Protein AF-A0A091HCG5-F1 (afdb_monomer)

Foldseek 3Di:
DVLLLVQFVQVVCCCPNPPHDPDPDDDDPLADPVLVVQVVCCSVPVDGDDDPVNLLSVLVVCVVRVRVSSVVVSLVVCLVPDALQCLLVQLQSCVVSVNVVSNVSSLVRCLVPVLSNLPHPSVLVHALVSLQVNLQALRHPDDLLSVVVSLLVSLQSVCVVVVHDSALVSSLVRNPPVVQSRALLRDAPCSCVVPVLPRSNDDPVLSVLSVQQRPDPVRDDHSHDNDHRDPDPDPDDDPDPDPDDPDDDDDDDDDDDDDDDDPDDDDDPDDDDDDDPPDDDDDDDDDDD

InterPro domains:
  IPR000210 BTB/POZ domain [PF00651] (1-81)
  IPR000210 BTB/POZ domain [PS50097] (1-52)
  IPR000210 BTB/POZ domain [SM00225] (1-82)
  IPR011333 SKP1/BTB/POZ domain superfamily [G3DSA:3.30.710.10] (1-111)
  IPR011333 SKP1/BTB/POZ domain superfamily [SSF54695] (1-82)
  IPR011705 BTB/Kelch-associated [PF07707] (90-190)
  IPR011705 BTB/Kelch-associated [SM00875] (87-195)
  IPR012983 PHR [PF08005] (240-289)
  IPR038648 PHR domain superfamily [G3DSA:2.60.120.820] (224-289)

Nearest PDB structures (foldseek):
  8h37-assembly1_A  TM=7.555E-01  e=3.027E-09  Homo sapiens
  8h37-assembly1_P  TM=7.560E-01  e=6.091E-09  Homo sapiens
  8h37-assembly1_N  TM=7.426E-01  e=6.687E-09  Homo sapiens
  8h3r-assembly1_B  TM=7.922E-01  e=1.622E-08  Homo sapiens
  8khp-assembly1_B  TM=5.837E-01  e=2.495E-06  Homo sapiens

Structure (mmCIF, N/CA/C/O backbone):
data_AF-A0A091HCG5-F1
#
_entry.id   AF-A0A091HCG5-F1
#
loop_
_atom_site.group_PDB
_atom_site.id
_atom_site.type_symbol
_atom_site.label_atom_id
_atom_site.label_alt_id
_atom_site.label_comp_id
_atom_site.label_asym_id
_atom_site.label_entity_id
_at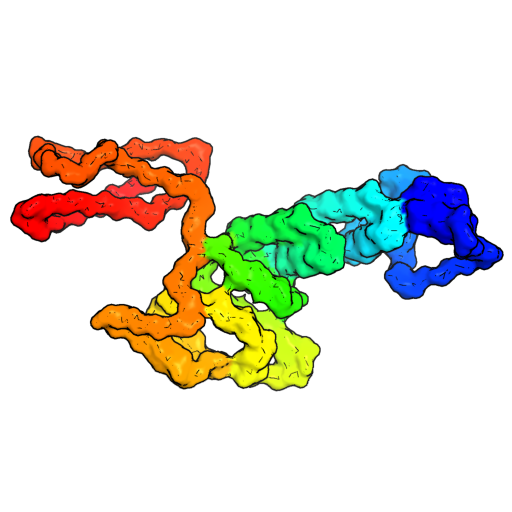om_site.label_seq_id
_atom_site.pdbx_PDB_ins_code
_atom_site.Cartn_x
_atom_site.Cartn_y
_atom_site.Cartn_z
_atom_site.occupancy
_atom_site.B_iso_or_equiv
_atom_site.auth_seq_id
_atom_site.auth_comp_id
_atom_site.auth_asym_id
_atom_site.auth_atom_id
_atom_site.pdbx_PDB_model_num
ATOM 1 N N . ARG A 1 1 ? -21.050 -3.672 37.037 1.00 81.81 1 ARG A N 1
ATOM 2 C CA . ARG A 1 1 ? -21.718 -4.839 36.408 1.00 81.81 1 ARG A CA 1
ATOM 3 C C . ARG A 1 1 ? -22.838 -4.426 35.452 1.00 81.81 1 ARG A C 1
ATOM 5 O O . ARG A 1 1 ? -22.670 -4.665 34.271 1.00 81.81 1 ARG A O 1
ATOM 12 N N . PHE A 1 2 ? -23.928 -3.787 35.902 1.00 88.00 2 PHE A N 1
ATOM 13 C CA . PHE A 1 2 ? -25.075 -3.483 35.021 1.00 88.00 2 PHE A CA 1
ATOM 14 C C . PHE A 1 2 ? -24.737 -2.592 33.818 1.00 88.00 2 PHE A C 1
ATOM 16 O O . PHE A 1 2 ? -25.056 -2.971 32.702 1.00 88.00 2 PHE A O 1
ATOM 23 N N . VAL A 1 3 ? -24.034 -1.472 34.023 1.00 92.00 3 VAL A N 1
ATOM 24 C CA . VAL A 1 3 ? -23.624 -0.574 32.919 1.00 92.00 3 VAL A CA 1
ATOM 25 C C . VAL A 1 3 ? -22.798 -1.319 31.865 1.00 92.00 3 VAL A C 1
ATOM 27 O O . VAL A 1 3 ? -23.064 -1.209 30.675 1.00 92.00 3 VAL A O 1
ATOM 30 N N . LEU A 1 4 ? -21.846 -2.143 32.314 1.00 91.12 4 LEU A N 1
ATOM 31 C CA . LEU A 1 4 ? -21.010 -2.961 31.435 1.00 91.12 4 LEU A CA 1
ATOM 32 C C . LEU A 1 4 ? -21.830 -3.978 30.635 1.00 91.12 4 LEU A C 1
ATOM 34 O O . LEU A 1 4 ? -21.634 -4.080 29.435 1.00 91.12 4 LEU A O 1
ATOM 38 N N . ALA A 1 5 ? -22.753 -4.699 31.281 1.00 91.00 5 ALA A N 1
ATOM 39 C CA . ALA A 1 5 ? -23.611 -5.665 30.597 1.00 91.00 5 ALA A CA 1
ATOM 40 C C . ALA A 1 5 ? -24.524 -4.987 29.563 1.00 91.00 5 ALA A C 1
ATOM 42 O O . ALA A 1 5 ? -24.659 -5.458 28.445 1.00 91.00 5 ALA A O 1
ATOM 43 N N . VAL A 1 6 ? -25.115 -3.840 29.906 1.00 91.38 6 VAL A N 1
ATOM 44 C CA . VAL A 1 6 ? -26.012 -3.121 28.989 1.00 91.38 6 VAL A CA 1
ATOM 45 C C . VAL A 1 6 ? -25.262 -2.577 27.773 1.00 91.38 6 VAL A C 1
ATOM 47 O O . VAL A 1 6 ? -25.779 -2.638 26.662 1.00 91.38 6 VAL A O 1
ATOM 50 N N . GLY A 1 7 ? -24.059 -2.037 27.964 1.00 89.69 7 GLY A N 1
ATOM 51 C CA . GLY A 1 7 ? -23.321 -1.389 26.882 1.00 89.69 7 GLY A CA 1
ATOM 52 C C . GLY A 1 7 ? -22.358 -2.293 26.106 1.00 89.69 7 GLY A C 1
ATOM 53 O O . GLY A 1 7 ? -21.741 -1.828 25.153 1.00 89.69 7 GLY A O 1
ATOM 54 N N . SER A 1 8 ? -22.212 -3.564 26.488 1.00 94.62 8 SER A N 1
ATOM 55 C CA . SER A 1 8 ? -21.334 -4.528 25.821 1.00 94.62 8 SER A CA 1
ATOM 56 C C . SER A 1 8 ? -21.931 -5.929 25.877 1.00 94.62 8 SER A C 1
ATOM 58 O O . SER A 1 8 ? -22.060 -6.528 26.946 1.00 94.62 8 SER A O 1
ATOM 60 N N . ALA A 1 9 ? -22.202 -6.498 24.702 1.00 92.19 9 ALA A N 1
ATOM 61 C CA . ALA A 1 9 ? -22.701 -7.868 24.589 1.00 92.19 9 ALA A CA 1
ATOM 62 C C . ALA A 1 9 ? -21.721 -8.904 25.174 1.00 92.19 9 ALA A C 1
ATOM 64 O O . ALA A 1 9 ? -22.136 -9.932 25.705 1.00 92.19 9 ALA A O 1
ATOM 65 N N . VAL A 1 10 ? -20.415 -8.625 25.115 1.00 92.50 10 VAL A N 1
ATOM 66 C CA . VAL A 1 10 ? -19.377 -9.498 25.680 1.00 92.50 10 VAL A CA 1
ATOM 67 C C . VAL A 1 10 ? -19.439 -9.493 27.202 1.00 92.50 10 VAL A C 1
ATOM 69 O O . VAL A 1 10 ? -19.402 -10.557 27.817 1.00 92.50 10 VAL A O 1
ATOM 72 N N . PHE A 1 11 ? -19.582 -8.319 27.820 1.00 91.94 11 PHE A N 1
ATOM 73 C CA . PHE A 1 11 ? -19.761 -8.237 29.265 1.00 91.94 11 PHE A CA 1
ATOM 74 C C . PHE A 1 11 ? -21.105 -8.812 29.715 1.00 91.94 11 PHE A C 1
ATOM 76 O O . PHE A 1 11 ? -21.151 -9.467 30.755 1.00 91.94 11 PHE A O 1
ATOM 83 N N . ASP A 1 12 ? -22.178 -8.646 28.940 1.00 91.06 12 ASP A N 1
ATOM 84 C CA . ASP A 1 12 ? -23.455 -9.298 29.240 1.00 91.06 12 ASP A CA 1
ATOM 85 C C . ASP A 1 12 ? -23.316 -10.821 29.265 1.00 91.06 12 ASP A C 1
ATOM 87 O O . ASP A 1 12 ? -23.651 -11.459 30.261 1.00 91.06 12 ASP A O 1
ATOM 91 N N . ALA A 1 13 ? -22.712 -11.405 28.227 1.00 90.44 13 ALA A N 1
ATOM 92 C CA . ALA A 1 13 ? -22.448 -12.838 28.174 1.00 90.44 13 ALA A CA 1
ATOM 93 C C . ALA A 1 13 ? -21.523 -13.302 29.314 1.00 90.44 13 ALA A C 1
ATOM 95 O O . ALA A 1 13 ? -21.754 -14.352 29.914 1.00 90.44 13 ALA A O 1
ATOM 96 N N . MET A 1 14 ? -20.506 -12.507 29.655 1.00 89.19 14 MET A N 1
ATOM 97 C CA . MET A 1 14 ? -19.564 -12.807 30.736 1.00 89.19 14 MET A CA 1
ATOM 98 C C . MET A 1 14 ? -20.233 -12.809 32.119 1.00 89.19 14 MET A C 1
ATOM 100 O O . MET A 1 14 ? -19.878 -13.624 32.969 1.00 89.19 14 MET A O 1
ATOM 104 N N . PHE A 1 15 ? -21.203 -11.921 32.356 1.00 88.88 15 PHE A N 1
ATOM 105 C CA . PHE A 1 15 ? -21.861 -11.778 33.657 1.00 88.88 15 PHE A CA 1
ATOM 106 C C . PHE A 1 15 ? -23.172 -12.555 33.790 1.00 88.88 15 PHE A C 1
ATOM 108 O O . PHE A 1 15 ? -23.540 -12.927 34.904 1.00 88.88 15 PHE A O 1
ATOM 115 N N . ASN A 1 16 ? -23.900 -12.748 32.694 1.00 85.25 16 ASN A N 1
ATOM 116 C CA . ASN A 1 16 ? -25.271 -13.261 32.686 1.00 85.25 16 ASN A CA 1
ATOM 117 C C . ASN A 1 16 ? -25.462 -14.467 31.743 1.00 85.25 16 ASN A C 1
ATOM 119 O O . ASN A 1 16 ? -26.555 -15.028 31.693 1.00 85.25 16 ASN A O 1
ATOM 123 N N . GLY A 1 17 ? -24.431 -14.879 30.997 1.00 81.56 17 GLY A N 1
ATOM 124 C CA . GLY A 1 17 ? -24.491 -16.023 30.086 1.00 81.56 17 GLY A CA 1
ATOM 125 C C . GLY A 1 17 ? -24.457 -17.389 30.782 1.00 81.56 17 GLY A C 1
ATOM 126 O O . GLY A 1 17 ? -24.237 -17.508 31.985 1.00 81.56 17 GLY A O 1
ATOM 127 N N . GLY A 1 18 ? -24.630 -18.462 30.000 1.00 74.56 18 GLY A N 1
ATOM 128 C CA . GLY A 1 18 ? -24.689 -19.843 30.511 1.00 74.56 18 GLY A CA 1
ATOM 129 C C . GLY A 1 18 ? -23.402 -20.360 31.176 1.00 74.56 18 GLY A C 1
ATOM 130 O O . GLY A 1 18 ? -23.450 -21.355 31.891 1.00 74.56 18 GLY A O 1
ATOM 131 N N . MET A 1 19 ? -22.271 -19.678 30.967 1.00 74.38 19 MET A N 1
ATOM 132 C CA . MET A 1 19 ? -20.986 -19.913 31.644 1.00 74.38 19 MET A CA 1
ATOM 133 C C . MET A 1 19 ? -20.519 -18.655 32.396 1.00 74.38 19 MET A C 1
ATOM 135 O O . MET A 1 19 ? -19.324 -18.365 32.442 1.00 74.38 19 MET A O 1
ATOM 139 N N . ALA A 1 20 ? -21.461 -17.866 32.926 1.00 77.25 20 ALA A N 1
ATOM 140 C CA . ALA A 1 20 ? -21.152 -16.630 33.632 1.00 77.25 20 ALA A CA 1
ATOM 141 C C . ALA A 1 20 ? -20.144 -16.863 34.761 1.00 77.25 20 ALA A C 1
ATOM 143 O O . ALA A 1 20 ? -20.235 -17.827 35.525 1.00 77.25 20 ALA A O 1
ATOM 144 N N . THR A 1 21 ? -19.185 -15.951 34.875 1.00 76.25 21 THR A N 1
ATOM 145 C CA . THR A 1 21 ? -18.164 -16.037 35.917 1.00 76.25 21 THR A CA 1
ATOM 146 C C . THR A 1 21 ? -18.792 -15.745 37.284 1.00 76.25 21 THR A C 1
ATOM 148 O O . THR A 1 21 ? -19.582 -14.813 37.448 1.00 76.25 21 THR A O 1
ATOM 151 N N . THR A 1 22 ? -18.424 -16.546 38.286 1.00 77.62 22 THR A N 1
ATOM 152 C CA . THR A 1 22 ? -18.736 -16.290 39.701 1.00 77.62 22 THR A CA 1
ATOM 153 C C . THR A 1 22 ? -17.633 -15.495 40.401 1.00 77.62 22 THR A C 1
ATOM 155 O O . THR A 1 22 ? -17.745 -15.221 41.594 1.00 77.62 22 THR A O 1
ATOM 158 N N . SER A 1 23 ? -16.555 -15.158 39.684 1.00 81.31 23 SER A N 1
ATOM 159 C CA . SER A 1 23 ? -15.423 -14.409 40.225 1.00 81.31 23 SER A CA 1
ATOM 160 C C . SER A 1 23 ? -15.777 -12.932 40.373 1.00 81.31 23 SER A C 1
ATOM 162 O O . SER A 1 23 ? -16.428 -12.340 39.511 1.00 81.31 23 SER A O 1
ATOM 164 N N . THR A 1 24 ? -15.318 -12.318 41.462 1.00 80.19 24 THR A N 1
ATOM 165 C CA . THR A 1 24 ? -15.427 -10.869 41.682 1.00 80.19 24 THR A CA 1
ATOM 166 C C . THR A 1 24 ? -14.375 -10.078 40.909 1.00 80.19 24 THR A C 1
ATOM 168 O O . THR A 1 24 ? -14.571 -8.889 40.666 1.00 80.19 24 THR A O 1
ATOM 171 N N . GLU A 1 25 ? -13.286 -10.732 40.507 1.00 86.94 25 GLU A N 1
ATOM 172 C CA . GLU A 1 25 ? -12.166 -10.141 39.777 1.00 86.94 25 GLU A CA 1
ATOM 173 C C . GLU A 1 25 ? -12.017 -10.811 38.408 1.00 86.94 25 GLU A C 1
ATOM 175 O O . GLU A 1 25 ? -12.142 -12.033 38.279 1.00 86.94 25 GLU A O 1
ATOM 180 N N . ILE A 1 26 ? -11.793 -9.995 37.377 1.00 86.62 26 ILE A N 1
ATOM 181 C CA . ILE A 1 26 ? -11.636 -10.431 35.989 1.00 86.62 26 ILE A CA 1
ATOM 182 C C . ILE A 1 26 ? -10.366 -9.791 35.450 1.00 86.62 26 ILE A C 1
ATOM 184 O O . ILE A 1 26 ? -10.268 -8.567 35.363 1.00 86.62 26 ILE A O 1
ATOM 188 N N . GLU A 1 27 ? -9.404 -10.629 35.085 1.00 88.31 27 GLU A N 1
ATOM 189 C CA . GLU A 1 27 ? -8.141 -10.191 34.506 1.00 88.31 27 GLU A CA 1
ATOM 190 C C . GLU A 1 27 ? -8.276 -9.981 32.996 1.00 88.31 27 GLU A C 1
ATOM 192 O O . GLU A 1 27 ? -8.878 -10.791 32.289 1.00 88.31 27 GLU A O 1
ATOM 197 N N . LEU A 1 28 ? -7.696 -8.887 32.499 1.00 89.12 28 LEU A N 1
ATOM 198 C CA . LEU A 1 28 ? -7.731 -8.490 31.092 1.00 89.12 28 LEU A CA 1
ATOM 199 C C . LEU A 1 28 ? -6.294 -8.365 30.553 1.00 89.12 28 LEU A C 1
ATOM 201 O O . LEU A 1 28 ? -5.783 -7.250 30.459 1.00 89.12 28 LEU A O 1
ATOM 205 N N . PRO A 1 29 ? -5.619 -9.479 30.217 1.00 86.62 29 PRO A N 1
ATOM 206 C CA . PRO A 1 29 ? -4.184 -9.466 29.915 1.00 86.62 29 PRO A CA 1
ATOM 207 C C . PRO A 1 29 ? -3.828 -8.718 28.622 1.00 86.62 29 PRO A C 1
ATOM 209 O O . PRO A 1 29 ? -2.774 -8.095 28.553 1.00 86.62 29 PRO A O 1
ATOM 212 N N . ASP A 1 30 ? -4.710 -8.726 27.616 1.00 87.56 30 ASP A N 1
ATOM 213 C CA . ASP A 1 30 ? -4.421 -8.143 26.291 1.00 87.56 30 ASP A CA 1
ATOM 214 C C . ASP A 1 30 ? -5.051 -6.755 26.087 1.00 87.56 30 ASP A C 1
ATOM 216 O O . ASP A 1 30 ? -5.338 -6.362 24.957 1.00 87.56 30 ASP A O 1
ATOM 220 N N . VAL A 1 31 ? -5.370 -6.034 27.165 1.00 91.31 31 VAL A N 1
ATOM 221 C CA . VAL A 1 31 ? -5.983 -4.702 27.075 1.00 91.31 31 VAL A CA 1
ATOM 222 C C . VAL A 1 31 ? -5.179 -3.701 27.885 1.00 91.31 31 VAL A C 1
ATOM 224 O O . VAL A 1 31 ? -5.002 -3.848 29.091 1.00 91.31 31 VAL A O 1
ATOM 227 N N . GLU A 1 32 ? -4.732 -2.638 27.223 1.00 90.88 32 GLU A N 1
ATOM 228 C CA . GLU A 1 32 ? -4.031 -1.553 27.897 1.00 90.88 32 GLU A CA 1
ATOM 229 C C . GLU A 1 32 ? -4.958 -0.800 28.866 1.00 90.88 32 GLU A C 1
ATOM 231 O O . GLU A 1 32 ? -6.097 -0.475 28.503 1.00 90.88 32 GLU A O 1
ATOM 236 N N . PRO A 1 33 ? -4.473 -0.415 30.063 1.00 91.94 33 PRO A N 1
ATOM 237 C CA . PRO A 1 33 ? -5.278 0.317 31.038 1.00 91.94 33 PRO A CA 1
ATOM 238 C C . PRO A 1 33 ? -5.900 1.605 30.482 1.00 91.94 33 PRO A C 1
ATOM 240 O O . PRO A 1 33 ? -7.044 1.925 30.801 1.00 91.94 33 PRO A O 1
ATOM 243 N N . ALA A 1 34 ? -5.176 2.331 29.622 1.00 91.38 34 ALA A N 1
ATOM 244 C CA . ALA A 1 34 ? -5.666 3.563 29.004 1.00 91.38 34 ALA A CA 1
ATOM 245 C C . ALA A 1 34 ? -6.847 3.307 28.053 1.00 91.38 34 ALA A C 1
ATOM 247 O O . ALA A 1 34 ? -7.848 4.024 28.106 1.00 91.38 34 ALA A O 1
ATOM 248 N N . ALA A 1 35 ? -6.760 2.259 27.231 1.00 93.12 35 ALA A N 1
ATOM 249 C CA . ALA A 1 35 ? -7.818 1.873 26.303 1.00 93.12 35 ALA A CA 1
ATOM 250 C C . ALA A 1 35 ? -9.061 1.360 27.044 1.00 93.12 35 ALA A C 1
ATOM 252 O O . ALA A 1 35 ? -10.188 1.731 26.710 1.00 93.12 35 ALA A O 1
ATOM 253 N N . PHE A 1 36 ? -8.869 0.570 28.107 1.00 93.69 36 PHE A N 1
ATOM 254 C CA . PHE A 1 36 ? -9.986 0.116 28.932 1.00 93.69 36 PHE A CA 1
ATOM 255 C C . PHE A 1 36 ? -10.654 1.267 29.686 1.00 93.69 36 PHE A C 1
ATOM 257 O O . PHE A 1 36 ? -11.879 1.336 29.757 1.00 93.69 36 PHE A O 1
ATOM 264 N N . LEU A 1 37 ? -9.872 2.220 30.200 1.00 92.56 37 LEU A N 1
ATOM 265 C CA . LEU A 1 37 ? -10.414 3.422 30.828 1.00 92.56 37 LEU A CA 1
ATOM 266 C C . LEU A 1 37 ? -11.232 4.261 29.836 1.00 92.56 37 LEU A C 1
ATOM 268 O O . LEU A 1 37 ? -12.272 4.796 30.217 1.00 92.56 37 LEU A O 1
ATOM 272 N N . ALA A 1 38 ? -10.793 4.371 28.579 1.00 93.31 38 ALA A N 1
ATOM 273 C CA . ALA A 1 38 ? -11.555 5.043 27.528 1.00 93.31 38 ALA A CA 1
ATOM 274 C C . ALA A 1 38 ? -12.893 4.333 27.259 1.00 93.31 38 ALA A C 1
ATOM 276 O O . ALA A 1 38 ? -13.927 4.999 27.207 1.00 93.31 38 ALA A O 1
ATOM 277 N N . LEU A 1 39 ? -12.889 2.995 27.188 1.00 94.94 39 LEU A N 1
ATOM 278 C CA . LEU A 1 39 ? -14.105 2.185 27.081 1.00 94.94 39 LEU A CA 1
ATOM 279 C C . LEU A 1 39 ? -15.052 2.434 28.265 1.00 94.94 39 LEU A C 1
ATOM 281 O O . LEU A 1 39 ? -16.234 2.693 28.066 1.00 94.94 39 LEU A O 1
ATOM 285 N N . LEU A 1 40 ? -14.538 2.398 29.498 1.00 93.75 40 LEU A N 1
ATOM 286 C CA . LEU A 1 40 ? -15.336 2.644 30.700 1.00 93.75 40 LEU A CA 1
ATOM 287 C C . LEU A 1 40 ? -15.951 4.042 30.701 1.00 93.75 40 LEU A C 1
ATOM 289 O O . LEU A 1 40 ? -17.143 4.171 30.946 1.00 93.75 40 LEU A O 1
ATOM 293 N N . LYS A 1 41 ? -15.169 5.085 30.408 1.00 93.44 41 LYS A N 1
ATOM 294 C CA . LYS A 1 41 ? -15.697 6.454 30.326 1.00 93.44 41 LYS A CA 1
ATOM 295 C C . LYS A 1 41 ? -16.824 6.536 29.303 1.00 93.44 41 LYS A C 1
ATOM 297 O O . LYS A 1 41 ? -17.908 6.988 29.650 1.00 93.44 41 LYS A O 1
ATOM 302 N N . PHE A 1 42 ? -16.609 5.980 28.114 1.00 95.25 42 PHE A N 1
ATOM 303 C CA . PHE A 1 42 ? -17.622 5.956 27.067 1.00 95.25 42 PHE A CA 1
ATOM 304 C C . PHE A 1 42 ? -18.911 5.249 27.513 1.00 95.25 42 PHE A C 1
ATOM 306 O O . PHE A 1 42 ? -19.994 5.798 27.369 1.00 95.25 42 PHE A O 1
ATOM 313 N N . LEU A 1 43 ? -18.817 4.075 28.144 1.00 94.06 43 LEU A N 1
ATOM 314 C CA . LEU A 1 43 ? -19.993 3.340 28.627 1.00 94.06 43 LEU A CA 1
ATOM 315 C C . LEU A 1 43 ? -20.785 4.081 29.717 1.00 94.06 43 LEU A C 1
ATOM 317 O O . LEU A 1 43 ? -21.973 3.819 29.894 1.00 94.06 43 LEU A O 1
ATOM 321 N N . TYR A 1 44 ? -20.135 4.972 30.469 1.00 93.38 44 TYR A N 1
ATOM 322 C CA . TYR A 1 44 ? -20.759 5.712 31.566 1.00 93.38 44 TYR A CA 1
ATOM 323 C C . TYR A 1 44 ? -21.237 7.116 31.179 1.00 93.38 44 TYR A C 1
ATOM 325 O O . TYR A 1 44 ? -22.163 7.613 31.818 1.00 93.38 44 TYR A O 1
ATOM 333 N N . SER A 1 45 ? -20.621 7.765 30.188 1.00 92.62 45 SER A N 1
ATOM 334 C CA . SER A 1 45 ? -20.927 9.157 29.826 1.00 92.62 45 SER A CA 1
ATOM 335 C C . SER A 1 45 ? -21.227 9.392 28.347 1.00 92.62 45 SER A C 1
ATOM 337 O O . SER A 1 45 ? -21.556 10.519 28.000 1.00 92.62 45 SER A O 1
ATOM 339 N N . ASP A 1 46 ? -21.098 8.378 27.487 1.00 89.12 46 ASP A N 1
ATOM 340 C CA . ASP A 1 46 ? -21.159 8.495 26.016 1.00 89.12 46 ASP A CA 1
ATOM 341 C C . ASP A 1 46 ? -20.116 9.482 25.439 1.00 89.12 46 ASP A C 1
ATOM 343 O O . ASP A 1 46 ? -20.185 9.919 24.293 1.00 89.12 46 ASP A O 1
ATOM 347 N N . GLU A 1 47 ? -19.101 9.826 26.242 1.00 88.69 47 GLU A N 1
ATOM 348 C CA . GLU A 1 47 ? -18.007 10.722 25.872 1.00 88.69 47 GLU A CA 1
ATOM 349 C C . GLU A 1 47 ? -16.681 9.965 25.881 1.00 88.69 47 GLU A C 1
ATOM 351 O O . GLU A 1 47 ? -16.375 9.196 26.797 1.00 88.69 47 GLU A O 1
ATOM 356 N N . VAL A 1 48 ? -15.843 10.225 24.877 1.00 87.44 48 VAL A N 1
ATOM 357 C CA . VAL A 1 48 ? -14.499 9.656 24.801 1.00 87.44 48 VAL A CA 1
ATOM 358 C C . VAL A 1 48 ? -13.501 10.675 24.267 1.00 87.44 48 VAL A C 1
ATOM 360 O O . VAL A 1 48 ? -13.738 11.356 23.271 1.00 87.44 48 VAL A O 1
ATOM 363 N N . GLN A 1 49 ? -12.350 10.765 24.933 1.00 85.69 49 GLN A N 1
ATOM 364 C CA . GLN A 1 49 ? -11.200 11.508 24.431 1.00 85.69 49 GLN A CA 1
ATOM 365 C C . GLN A 1 49 ? -10.245 10.533 23.754 1.00 85.69 49 GLN A C 1
ATOM 367 O O . GLN A 1 49 ? -9.577 9.739 24.415 1.00 85.69 49 GLN A O 1
ATOM 372 N N . ILE A 1 50 ? -10.214 10.591 22.426 1.00 87.19 50 ILE A N 1
ATOM 373 C CA . ILE A 1 50 ? -9.368 9.745 21.588 1.00 87.19 50 ILE A CA 1
ATOM 374 C C . ILE A 1 50 ? -8.177 10.577 21.116 1.00 87.19 50 ILE A C 1
ATOM 376 O O . ILE A 1 50 ? -8.354 11.654 20.547 1.00 87.19 50 ILE A O 1
ATOM 380 N N . GLY A 1 51 ? -6.968 10.074 21.364 1.00 87.44 51 GLY A N 1
ATOM 381 C CA . GLY A 1 51 ? -5.724 10.651 20.867 1.00 87.44 51 GLY A CA 1
ATOM 382 C C . GLY A 1 51 ? -5.119 9.801 19.745 1.00 87.44 51 GLY A C 1
ATOM 383 O O . GLY A 1 51 ? -5.482 8.634 19.596 1.00 87.44 51 GLY A O 1
ATOM 384 N N . PRO A 1 52 ? -4.165 10.345 18.970 1.00 85.19 52 PRO A N 1
ATOM 385 C CA . PRO A 1 52 ? -3.501 9.607 17.894 1.00 85.19 52 PRO A CA 1
ATOM 386 C C . PRO A 1 52 ? -2.731 8.374 18.391 1.00 85.19 52 PRO A C 1
ATOM 388 O O . PRO A 1 52 ? -2.654 7.385 17.673 1.00 85.19 52 PRO A O 1
ATOM 391 N N . GLU A 1 53 ? -2.214 8.401 19.621 1.00 86.44 53 GLU A N 1
ATOM 392 C CA . GLU A 1 53 ? -1.493 7.265 20.212 1.00 86.44 53 GLU A CA 1
ATOM 393 C C . GLU A 1 53 ? -2.435 6.197 20.786 1.00 86.44 53 GLU A C 1
ATOM 395 O O . GLU A 1 53 ? -2.116 5.013 20.769 1.00 86.44 53 GLU A O 1
ATOM 400 N N . THR A 1 54 ? -3.623 6.589 21.262 1.00 90.12 54 THR A N 1
ATOM 401 C CA . THR A 1 54 ? -4.560 5.685 21.953 1.00 90.12 54 THR A CA 1
ATOM 402 C C . THR A 1 54 ? -5.680 5.161 21.061 1.00 90.12 54 THR A C 1
ATOM 404 O O . THR A 1 54 ? -6.383 4.225 21.443 1.00 90.12 54 THR A O 1
ATOM 407 N N . VAL A 1 55 ? -5.887 5.739 19.873 1.00 92.69 55 VAL A N 1
ATOM 408 C CA . VAL A 1 55 ? -7.015 5.387 18.997 1.00 92.69 55 VAL A CA 1
ATOM 409 C C . VAL A 1 55 ? -7.002 3.923 18.577 1.00 92.69 55 VAL A C 1
ATOM 411 O O . VAL A 1 55 ? -8.056 3.295 18.573 1.00 92.69 55 VAL A O 1
ATOM 414 N N . MET A 1 56 ? -5.830 3.357 18.281 1.00 91.06 56 MET A N 1
ATOM 415 C CA . MET A 1 56 ? -5.725 1.975 17.810 1.00 91.06 56 MET A CA 1
ATOM 416 C C . MET A 1 56 ? -6.038 0.971 18.919 1.00 91.06 56 MET A C 1
ATOM 418 O O . MET A 1 56 ? -6.805 0.031 18.713 1.00 91.06 56 MET A O 1
ATOM 422 N N . THR A 1 57 ? -5.504 1.199 20.120 1.00 93.25 57 THR A N 1
ATOM 423 C CA . THR A 1 57 ? -5.747 0.328 21.277 1.00 93.25 57 THR A CA 1
ATOM 424 C C . THR A 1 57 ? -7.179 0.483 21.791 1.00 93.25 57 THR A C 1
ATOM 426 O O . THR A 1 57 ? -7.812 -0.501 22.183 1.00 93.25 57 THR A O 1
ATOM 429 N N . THR A 1 58 ? -7.755 1.684 21.683 1.00 94.62 58 THR A N 1
ATOM 430 C CA . THR A 1 58 ? -9.178 1.932 21.965 1.00 94.62 58 THR A CA 1
ATOM 431 C C . THR A 1 58 ? -10.085 1.240 20.945 1.00 94.62 58 THR A C 1
ATOM 433 O O . THR A 1 58 ? -11.041 0.587 21.352 1.00 94.62 58 THR A O 1
ATOM 436 N N . LEU A 1 59 ? -9.768 1.300 19.645 1.00 94.12 59 LEU A N 1
ATOM 437 C CA . LEU A 1 59 ? -10.514 0.607 18.587 1.00 94.12 59 LEU A CA 1
ATOM 438 C C . LEU A 1 59 ? -10.492 -0.913 18.789 1.00 94.12 59 LEU A C 1
ATOM 440 O O . LEU A 1 59 ? -11.542 -1.554 18.732 1.00 94.12 59 LEU A O 1
ATOM 444 N N . TYR A 1 60 ? -9.319 -1.480 19.095 1.00 93.50 60 TYR A N 1
ATOM 445 C CA . TYR A 1 60 ? -9.190 -2.892 19.465 1.00 93.50 60 TYR A CA 1
ATOM 446 C C . TYR A 1 60 ? -10.109 -3.248 20.634 1.00 93.50 60 TYR A C 1
ATOM 448 O O . TYR A 1 60 ? -10.859 -4.219 20.568 1.00 93.50 60 TYR A O 1
ATOM 456 N N . THR A 1 61 ? -10.083 -2.436 21.691 1.00 94.50 61 THR A N 1
ATOM 457 C CA . THR A 1 61 ? -10.878 -2.658 22.904 1.00 94.50 61 THR A CA 1
ATOM 458 C C . THR A 1 61 ? -12.379 -2.557 22.614 1.00 94.50 61 THR A C 1
ATOM 460 O O . THR A 1 61 ? -13.148 -3.406 23.061 1.00 94.50 61 THR A O 1
ATOM 463 N N . ALA A 1 62 ? -12.797 -1.576 21.809 1.00 94.69 62 ALA A N 1
ATOM 464 C CA . ALA A 1 62 ? -14.182 -1.400 21.383 1.00 94.69 62 ALA A CA 1
ATOM 465 C C . ALA A 1 62 ? -14.700 -2.615 20.602 1.00 94.69 62 ALA A C 1
ATOM 467 O O . ALA A 1 62 ? -15.774 -3.126 20.916 1.00 94.69 62 ALA A O 1
ATOM 468 N N . LYS A 1 63 ? -13.909 -3.134 19.652 1.00 93.25 63 LYS A N 1
ATOM 469 C CA . LYS A 1 63 ? -14.244 -4.360 18.911 1.00 93.25 63 LYS A CA 1
ATOM 470 C C . LYS A 1 63 ? -14.254 -5.591 19.817 1.00 93.25 63 LYS A C 1
ATOM 472 O O . LYS A 1 63 ? -15.223 -6.345 19.804 1.00 93.25 63 LYS A O 1
ATOM 477 N N . LYS A 1 64 ? -13.221 -5.774 20.653 1.00 93.50 64 LYS A N 1
ATOM 478 C CA . LYS A 1 64 ? -13.090 -6.916 21.578 1.00 93.50 64 LYS A CA 1
ATOM 479 C C . LYS A 1 64 ? -14.280 -7.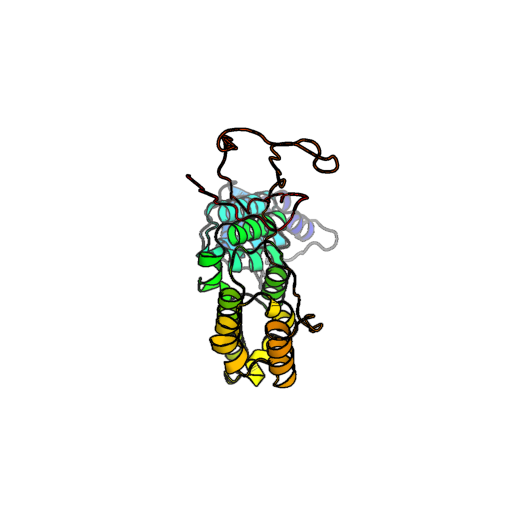037 22.522 1.00 93.50 64 LYS A C 1
ATOM 481 O O . LYS A 1 64 ? -14.724 -8.150 22.778 1.00 93.50 64 LYS A O 1
ATOM 486 N N . TYR A 1 65 ? -14.800 -5.915 23.017 1.00 94.38 65 TYR A N 1
ATOM 487 C CA . TYR A 1 65 ? -15.972 -5.887 23.894 1.00 94.38 65 TYR A CA 1
ATOM 488 C C . TYR A 1 65 ? -17.284 -5.592 23.161 1.00 94.38 65 TYR A C 1
ATOM 490 O O . TYR A 1 65 ? -18.300 -5.391 23.819 1.00 94.38 65 TYR A O 1
ATOM 498 N N . ALA A 1 66 ? -17.301 -5.601 21.827 1.00 94.75 66 ALA A N 1
ATOM 499 C CA . ALA A 1 66 ? -18.489 -5.353 21.014 1.00 94.75 66 ALA A CA 1
ATOM 500 C C . ALA A 1 66 ? -19.258 -4.088 21.444 1.00 94.75 66 ALA A C 1
ATOM 502 O O . ALA A 1 66 ? -20.422 -4.159 21.843 1.00 94.75 66 ALA A O 1
ATOM 503 N N . VAL A 1 67 ? -18.588 -2.932 21.370 1.00 95.62 67 VAL A N 1
ATOM 504 C CA . VAL A 1 67 ? -19.158 -1.597 21.622 1.00 95.62 67 VAL A CA 1
ATOM 505 C C . VAL A 1 67 ? -19.126 -0.777 20.318 1.00 95.62 67 VAL A C 1
ATOM 507 O O . VAL A 1 67 ? -18.221 0.041 20.125 1.00 95.62 67 VAL A O 1
ATOM 510 N N . PRO A 1 68 ? -20.104 -0.964 19.403 1.00 93.31 68 PRO A N 1
ATOM 511 C CA . PRO A 1 68 ? -20.048 -0.407 18.045 1.00 93.31 68 PRO A CA 1
ATOM 512 C C . PRO A 1 68 ? -20.041 1.125 17.992 1.00 93.31 68 PRO A C 1
ATOM 514 O O . PRO A 1 68 ? -19.473 1.722 17.081 1.00 93.31 68 PRO A O 1
ATOM 517 N N . ALA A 1 69 ? -20.661 1.792 18.970 1.00 93.62 69 ALA A N 1
ATOM 518 C CA . ALA A 1 69 ? -20.700 3.253 19.017 1.00 93.62 69 ALA A CA 1
ATOM 519 C C . ALA A 1 69 ? -19.309 3.866 19.278 1.00 93.62 69 ALA A C 1
ATOM 521 O O . ALA A 1 69 ? -18.961 4.888 18.680 1.00 93.62 69 ALA A O 1
ATOM 522 N N . LEU A 1 70 ? -18.492 3.208 20.110 1.00 94.69 70 LEU A N 1
ATOM 523 C CA . LEU A 1 70 ? -17.109 3.612 20.363 1.00 94.69 70 LEU A CA 1
ATOM 524 C C . LEU A 1 70 ? -16.209 3.293 19.164 1.00 94.69 70 LEU A C 1
ATOM 526 O O . LEU A 1 70 ? -15.391 4.120 18.770 1.00 94.69 70 LEU A O 1
ATOM 530 N N . GLU A 1 71 ? -16.401 2.127 18.545 1.00 93.38 71 GLU A N 1
ATOM 531 C CA . GLU A 1 71 ? -15.735 1.749 17.294 1.00 93.38 71 GLU A CA 1
ATOM 532 C C . GLU A 1 71 ? -15.968 2.805 16.203 1.00 93.38 71 GLU A C 1
ATOM 534 O O . GLU A 1 71 ? -15.010 3.299 15.605 1.00 93.38 71 GLU A O 1
ATOM 539 N N . ALA A 1 72 ? -17.217 3.245 16.019 1.00 92.50 72 ALA A N 1
ATOM 540 C CA . ALA A 1 72 ? -17.561 4.303 15.075 1.00 92.50 72 ALA A CA 1
ATOM 541 C C . ALA A 1 72 ? -16.850 5.633 15.390 1.00 92.50 72 ALA A C 1
ATOM 543 O O . ALA A 1 72 ? -16.361 6.294 14.471 1.00 92.50 72 ALA A O 1
ATOM 544 N N . HIS A 1 73 ? -16.732 6.010 16.669 1.00 93.31 73 HIS A N 1
ATOM 545 C CA . HIS A 1 73 ? -15.986 7.205 17.087 1.00 93.31 73 HIS A CA 1
ATOM 546 C C . HIS A 1 73 ? -14.490 7.096 16.769 1.00 93.31 73 HIS A C 1
ATOM 548 O O . HIS A 1 73 ? -13.901 8.049 16.252 1.00 93.31 73 HIS A O 1
ATOM 554 N N . CYS A 1 74 ? -13.875 5.938 17.026 1.00 93.94 74 CYS A N 1
ATOM 555 C CA . CYS A 1 74 ? -12.482 5.676 16.672 1.00 93.94 74 CYS A CA 1
ATOM 556 C C . CYS A 1 74 ? -12.264 5.759 15.157 1.00 93.94 74 CYS A C 1
ATOM 558 O O . CYS A 1 74 ? -11.358 6.458 14.703 1.00 93.94 74 CYS A O 1
ATOM 560 N N . VAL A 1 75 ? -13.112 5.100 14.363 1.00 92.38 75 VAL A N 1
ATOM 561 C CA . VAL A 1 75 ? -13.016 5.118 12.898 1.00 92.38 75 VAL A CA 1
ATOM 562 C C . VAL A 1 75 ? -13.198 6.535 12.353 1.00 92.38 75 VAL A C 1
ATOM 564 O O . VAL A 1 75 ? -12.447 6.952 11.474 1.00 92.38 75 VAL A O 1
ATOM 567 N N . GLU A 1 76 ? -14.140 7.315 12.883 1.00 92.56 76 GLU A N 1
ATOM 568 C CA . GLU A 1 76 ? -14.350 8.702 12.458 1.00 92.56 76 GLU A CA 1
ATOM 569 C C . GLU A 1 76 ? -13.154 9.602 12.797 1.00 92.56 76 GLU A C 1
ATOM 571 O O . GLU A 1 76 ? -12.741 10.433 11.983 1.00 92.56 76 GLU A O 1
ATOM 576 N N . PHE A 1 77 ? -12.540 9.407 13.967 1.00 93.00 77 PHE A N 1
ATOM 577 C CA . PHE A 1 77 ? -11.300 10.094 14.324 1.00 93.00 77 PHE A CA 1
ATOM 578 C C . PHE A 1 77 ? -10.169 9.766 13.338 1.00 93.00 77 PHE A C 1
ATOM 580 O O . PHE A 1 77 ? -9.479 10.676 12.869 1.00 93.00 77 PHE A O 1
ATOM 587 N N . LEU A 1 78 ? -10.004 8.488 12.979 1.00 92.88 78 LEU A N 1
ATOM 588 C CA . LEU A 1 78 ? -9.002 8.037 12.007 1.00 92.88 78 LEU A CA 1
ATOM 589 C C . LEU A 1 78 ? -9.252 8.630 10.615 1.00 92.88 78 LEU A C 1
ATOM 591 O O . LEU A 1 78 ? -8.319 9.122 9.983 1.00 92.88 78 LEU A O 1
ATOM 595 N N . LYS A 1 79 ? -10.512 8.670 10.161 1.00 91.88 79 LYS A N 1
ATOM 596 C CA . LYS A 1 79 ? -10.901 9.289 8.882 1.00 91.88 79 LYS A CA 1
ATOM 597 C C . LYS A 1 79 ? -10.549 10.777 8.834 1.00 91.88 79 LYS A C 1
ATOM 599 O O . LYS A 1 79 ? -10.008 11.240 7.832 1.00 91.88 79 LYS A O 1
ATOM 604 N N . LYS A 1 80 ? -10.820 11.526 9.910 1.00 92.19 80 LYS A N 1
ATOM 605 C CA . LYS A 1 80 ? -10.530 12.972 9.996 1.00 92.19 80 LYS A CA 1
ATOM 606 C C . LYS A 1 80 ? -9.036 13.294 10.019 1.00 92.19 80 LYS A C 1
ATOM 608 O O . LYS A 1 80 ? -8.646 14.362 9.557 1.00 92.19 80 LYS A O 1
ATOM 613 N N . ASN A 1 81 ? -8.216 12.387 10.545 1.00 91.75 81 ASN A N 1
ATOM 614 C CA . ASN A 1 81 ? -6.768 12.564 10.674 1.00 91.75 81 ASN A CA 1
ATOM 615 C C . ASN A 1 81 ? -5.963 11.815 9.595 1.00 91.75 81 ASN A C 1
ATOM 617 O O . ASN A 1 81 ? -4.738 11.709 9.700 1.00 91.75 81 ASN A O 1
ATOM 621 N N . LEU A 1 82 ? -6.626 11.303 8.553 1.00 93.44 82 LEU A N 1
ATOM 622 C CA . LEU A 1 82 ? -5.968 10.627 7.439 1.00 93.44 82 LEU A CA 1
ATOM 623 C C . LEU A 1 82 ? -5.197 11.624 6.571 1.00 93.44 82 LEU A C 1
ATOM 625 O O . LEU A 1 82 ? -5.760 12.555 5.989 1.00 93.44 82 LEU A O 1
ATOM 629 N N . ARG A 1 83 ? -3.897 11.384 6.442 1.00 94.00 83 ARG A N 1
ATOM 630 C CA . ARG A 1 83 ? -2.942 12.196 5.692 1.00 94.00 83 ARG A CA 1
ATOM 631 C C . ARG A 1 83 ? -2.085 11.293 4.805 1.00 94.00 83 ARG A C 1
ATOM 633 O O . ARG A 1 83 ? -2.039 10.083 4.994 1.00 94.00 83 ARG A O 1
ATOM 640 N N . ALA A 1 84 ? -1.405 11.873 3.819 1.00 92.25 84 ALA A N 1
ATOM 641 C CA . ALA A 1 84 ? -0.587 11.090 2.891 1.00 92.25 84 ALA A CA 1
ATOM 642 C C . ALA A 1 84 ? 0.558 10.341 3.603 1.00 92.25 84 ALA A C 1
ATOM 644 O O . ALA A 1 84 ? 0.869 9.212 3.241 1.00 92.25 84 ALA A O 1
ATOM 645 N N . ASP A 1 85 ? 1.141 10.944 4.639 1.00 93.12 85 ASP A N 1
ATOM 646 C CA . ASP A 1 85 ? 2.264 10.414 5.419 1.00 93.12 85 ASP A CA 1
ATOM 647 C C . ASP A 1 85 ? 1.898 9.227 6.322 1.00 93.12 85 ASP A C 1
ATOM 649 O O . ASP A 1 85 ? 2.731 8.347 6.536 1.00 93.12 85 ASP A O 1
ATOM 653 N N . ASN A 1 86 ? 0.655 9.160 6.810 1.00 92.81 86 ASN A N 1
ATOM 654 C CA . ASN A 1 86 ? 0.173 8.066 7.659 1.00 92.81 86 ASN A CA 1
ATOM 655 C C . ASN A 1 86 ? -0.741 7.057 6.936 1.00 92.81 86 ASN A C 1
ATOM 657 O O . ASN A 1 86 ? -1.108 6.042 7.530 1.00 92.81 86 ASN A O 1
ATOM 661 N N . ALA A 1 87 ? -1.087 7.288 5.663 1.00 95.19 87 ALA A N 1
ATOM 662 C CA . ALA A 1 87 ? -2.073 6.482 4.940 1.00 95.19 87 ALA A CA 1
ATOM 663 C C . ALA A 1 87 ? -1.687 5.001 4.804 1.00 95.19 87 ALA A C 1
ATOM 665 O O . ALA A 1 87 ? -2.553 4.135 4.908 1.00 95.19 87 ALA A O 1
ATOM 666 N N . PHE A 1 88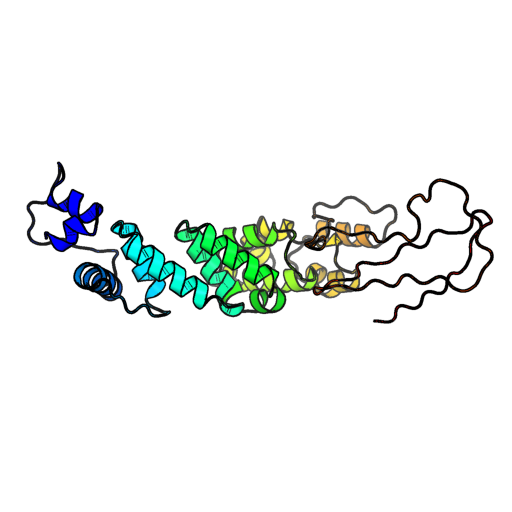 ? -0.403 4.698 4.590 1.00 95.38 88 PHE A N 1
ATOM 667 C CA . PHE A 1 88 ? 0.086 3.317 4.492 1.00 95.38 88 PHE A CA 1
ATOM 668 C C . PHE A 1 88 ? -0.034 2.565 5.816 1.00 95.38 88 PHE A C 1
ATOM 670 O O . PHE A 1 88 ? -0.565 1.457 5.850 1.00 95.38 88 PHE A O 1
ATOM 677 N N . MET A 1 89 ? 0.377 3.200 6.914 1.00 92.38 89 MET A N 1
ATOM 678 C CA . MET A 1 89 ? 0.231 2.625 8.249 1.00 92.38 89 MET A CA 1
ATOM 679 C C . MET A 1 89 ? -1.236 2.420 8.599 1.00 92.38 89 MET A C 1
ATOM 681 O O . MET A 1 89 ? -1.618 1.338 9.040 1.00 92.38 89 MET A O 1
ATOM 685 N N . LEU A 1 90 ? -2.081 3.420 8.336 1.00 93.75 90 LEU A N 1
ATOM 686 C CA . LEU A 1 90 ? -3.510 3.307 8.595 1.00 93.75 90 LEU A CA 1
ATOM 687 C C . LEU A 1 90 ? -4.177 2.235 7.725 1.00 93.75 90 LEU A C 1
ATOM 689 O O . LEU A 1 90 ? -5.093 1.573 8.199 1.00 93.75 90 LEU A O 1
ATOM 693 N N . LEU A 1 91 ? -3.707 2.012 6.495 1.00 94.88 91 LEU A N 1
ATOM 694 C CA . LEU A 1 91 ? -4.169 0.912 5.650 1.00 94.88 91 LEU A CA 1
ATOM 695 C C . LEU A 1 91 ? -3.847 -0.450 6.274 1.00 94.88 91 LEU A C 1
ATOM 697 O O . LEU A 1 91 ? -4.743 -1.289 6.363 1.00 94.88 91 LEU A O 1
ATOM 701 N N . THR A 1 92 ? -2.608 -0.665 6.727 1.00 93.06 92 THR A N 1
ATOM 702 C CA . THR A 1 92 ? -2.212 -1.898 7.432 1.00 93.06 92 THR A CA 1
ATOM 703 C C . THR A 1 92 ? -3.114 -2.139 8.638 1.00 93.06 92 THR A C 1
ATOM 705 O O . THR A 1 92 ? -3.662 -3.226 8.812 1.00 93.06 92 THR A O 1
ATOM 708 N N . GLN A 1 93 ? -3.345 -1.092 9.431 1.00 90.19 93 GLN A N 1
ATOM 709 C CA . GLN A 1 93 ? -4.225 -1.163 10.589 1.00 90.19 93 GLN A CA 1
ATOM 710 C C . GLN A 1 93 ? -5.684 -1.445 10.201 1.00 90.19 93 GLN A C 1
ATOM 712 O O . GLN A 1 93 ? -6.312 -2.333 10.765 1.00 90.19 93 GLN A O 1
ATOM 717 N N . ALA A 1 94 ? -6.231 -0.748 9.206 1.00 92.44 94 ALA A N 1
ATOM 718 C CA . ALA A 1 94 ? -7.599 -0.963 8.746 1.00 92.44 94 ALA A CA 1
ATOM 719 C C . ALA A 1 94 ? -7.819 -2.405 8.269 1.00 92.44 94 ALA A C 1
ATOM 721 O O . ALA A 1 94 ? -8.876 -2.976 8.509 1.00 92.44 94 ALA A O 1
ATOM 722 N N . ARG A 1 95 ? -6.813 -3.021 7.638 1.00 91.12 95 ARG A N 1
ATOM 723 C CA . ARG A 1 95 ? -6.861 -4.440 7.262 1.00 91.12 95 ARG A CA 1
ATOM 724 C C . ARG A 1 95 ? -6.797 -5.364 8.476 1.00 91.12 95 ARG A C 1
ATOM 726 O O . ARG A 1 95 ? -7.546 -6.331 8.520 1.00 91.12 95 ARG A O 1
ATOM 733 N N . LEU A 1 96 ? -5.943 -5.059 9.455 1.00 89.75 96 LEU A N 1
ATOM 734 C CA . LEU A 1 96 ? -5.824 -5.831 10.696 1.00 89.75 96 LEU A CA 1
ATOM 735 C C . LEU A 1 96 ? -7.134 -5.843 11.501 1.00 89.75 96 LEU A C 1
ATOM 737 O O . LEU A 1 96 ? -7.491 -6.861 12.085 1.00 89.75 96 LEU A O 1
ATOM 741 N N . PHE A 1 97 ? -7.852 -4.719 11.511 1.00 87.06 97 PHE A N 1
ATOM 742 C CA . PHE A 1 97 ? -9.114 -4.539 12.233 1.00 87.06 97 PHE A CA 1
ATOM 743 C C . PHE A 1 97 ? -10.372 -4.896 11.424 1.00 87.06 97 PHE A C 1
ATOM 745 O O . PHE A 1 97 ? -11.478 -4.709 11.933 1.00 87.06 97 PHE A O 1
ATOM 752 N N . ASP A 1 98 ? -10.209 -5.403 10.198 1.00 88.25 98 ASP A N 1
ATOM 753 C CA . ASP A 1 98 ? -11.294 -5.705 9.253 1.00 88.25 98 ASP A CA 1
ATOM 754 C C . ASP A 1 98 ? -12.247 -4.510 9.029 1.00 88.25 98 ASP A C 1
ATOM 756 O O . ASP A 1 98 ? -13.468 -4.602 9.136 1.00 88.25 98 ASP A O 1
ATOM 760 N N . GLU A 1 99 ? -11.659 -3.344 8.744 1.00 90.44 99 GLU A N 1
ATOM 761 C CA . GLU A 1 99 ? -12.337 -2.074 8.463 1.00 90.44 99 GLU A CA 1
ATOM 762 C C . GLU A 1 99 ? -12.289 -1.733 6.959 1.00 90.44 99 GLU A C 1
ATOM 764 O O . GLU A 1 99 ? -11.498 -0.882 6.524 1.00 90.44 99 GLU A O 1
ATOM 769 N N . PRO A 1 100 ? -13.136 -2.349 6.110 1.00 90.31 100 PRO A N 1
ATOM 770 C CA . PRO A 1 100 ? -13.039 -2.213 4.655 1.00 90.31 100 PRO A CA 1
ATOM 771 C C . PRO A 1 100 ? -13.308 -0.784 4.164 1.00 90.31 100 PRO A C 1
ATOM 773 O O . PRO A 1 100 ? -12.718 -0.339 3.173 1.00 90.31 100 PRO A O 1
ATOM 776 N N . GLN A 1 101 ? -14.172 -0.034 4.855 1.00 90.06 101 GLN A N 1
ATOM 777 C CA . GLN A 1 101 ? -14.456 1.363 4.512 1.00 90.06 101 GLN A CA 1
ATOM 778 C C . GLN A 1 101 ? -13.247 2.265 4.787 1.00 90.06 101 GLN A C 1
ATOM 780 O O . GLN A 1 101 ? -12.917 3.122 3.965 1.00 90.06 101 GLN A O 1
ATOM 785 N N . LEU A 1 102 ? -12.569 2.061 5.922 1.00 92.44 102 LEU A N 1
ATOM 786 C CA . LEU A 1 102 ? -11.363 2.809 6.266 1.00 92.44 102 LEU A CA 1
ATOM 787 C C . LEU A 1 102 ? -10.210 2.440 5.327 1.00 92.44 102 LEU A C 1
ATOM 789 O O . LEU A 1 102 ? -9.534 3.333 4.820 1.00 92.44 102 LEU A O 1
ATOM 793 N N . ALA A 1 103 ? -10.040 1.150 5.022 1.00 93.88 103 ALA A N 1
ATOM 794 C CA . ALA A 1 103 ? -9.044 0.677 4.064 1.00 93.88 103 ALA A CA 1
ATOM 795 C C . ALA A 1 103 ? -9.257 1.298 2.673 1.00 93.88 103 ALA A C 1
ATOM 797 O O . ALA A 1 103 ? -8.308 1.781 2.055 1.00 93.88 103 ALA A O 1
ATOM 798 N N . SER A 1 104 ? -10.509 1.363 2.206 1.00 91.75 104 SER A N 1
ATOM 799 C CA . SER A 1 104 ? -10.858 2.006 0.932 1.00 91.75 104 SER A CA 1
ATOM 800 C C . SER A 1 104 ? -10.486 3.489 0.921 1.00 91.75 104 SER A C 1
ATOM 802 O O . SER A 1 104 ? -9.877 3.960 -0.039 1.00 91.75 104 SER A O 1
ATOM 804 N N . LEU A 1 105 ? -10.771 4.214 2.007 1.00 92.88 105 LEU A N 1
ATOM 805 C CA . LEU A 1 105 ? -10.408 5.625 2.133 1.00 92.88 105 LEU A CA 1
ATOM 806 C C . LEU A 1 105 ? -8.883 5.834 2.148 1.00 92.88 105 LEU A C 1
ATOM 808 O O . LEU A 1 105 ? -8.385 6.763 1.510 1.00 92.88 105 LEU A O 1
ATOM 812 N N . CYS A 1 106 ? -8.135 4.958 2.828 1.00 95.25 106 CYS A N 1
ATOM 813 C CA . CYS A 1 106 ? -6.670 4.989 2.825 1.00 95.25 106 CYS A CA 1
ATOM 814 C C . CYS A 1 106 ? -6.124 4.788 1.409 1.00 95.25 106 CYS A C 1
ATOM 816 O O . CYS A 1 106 ? -5.292 5.568 0.950 1.00 95.25 106 CYS A O 1
ATOM 818 N N . LEU A 1 107 ? -6.646 3.796 0.683 1.00 93.12 107 LEU A N 1
ATOM 819 C CA . LEU A 1 107 ? -6.266 3.518 -0.701 1.00 93.12 107 LEU A CA 1
ATOM 820 C C . LEU A 1 107 ? -6.585 4.692 -1.637 1.00 93.12 107 LEU A C 1
ATOM 822 O O . LEU A 1 107 ? -5.766 5.032 -2.487 1.00 93.12 107 LEU A O 1
ATOM 826 N N . GLU A 1 108 ? -7.732 5.353 -1.470 1.00 91.25 108 GLU A N 1
ATOM 827 C CA . GLU A 1 108 ? -8.050 6.571 -2.222 1.00 91.25 108 GLU A CA 1
ATOM 828 C C . GLU A 1 108 ? -7.092 7.727 -1.915 1.00 91.25 108 GLU A C 1
ATOM 830 O O . GLU A 1 108 ? -6.741 8.489 -2.819 1.00 91.25 108 GLU A O 1
ATOM 835 N N . ASN A 1 109 ? -6.681 7.893 -0.654 1.00 92.00 109 ASN A N 1
ATOM 836 C CA . ASN A 1 109 ? -5.715 8.921 -0.273 1.00 92.00 109 ASN A CA 1
ATOM 837 C C . ASN A 1 109 ? -4.332 8.631 -0.879 1.00 92.00 109 ASN A C 1
ATOM 839 O O . ASN A 1 109 ? -3.727 9.532 -1.461 1.00 92.00 109 ASN A O 1
ATOM 843 N N . ILE A 1 110 ? -3.892 7.367 -0.835 1.00 93.75 110 ILE A N 1
ATOM 844 C CA . ILE A 1 110 ? -2.654 6.898 -1.474 1.00 93.75 110 ILE A CA 1
ATOM 845 C C . ILE A 1 110 ? -2.702 7.143 -2.985 1.00 93.75 110 ILE A C 1
ATOM 847 O O . ILE A 1 110 ? -1.731 7.630 -3.553 1.00 93.75 110 ILE A O 1
ATOM 851 N N . ASP A 1 111 ? -3.819 6.871 -3.658 1.00 89.75 111 ASP A N 1
ATOM 852 C CA . ASP A 1 111 ? -3.933 7.135 -5.098 1.00 89.75 111 ASP A CA 1
ATOM 853 C C . ASP A 1 111 ? -3.885 8.641 -5.420 1.00 89.75 111 ASP A C 1
ATOM 855 O O . ASP A 1 111 ? -3.276 9.047 -6.407 1.00 89.75 111 ASP A O 1
ATOM 859 N N . LYS A 1 112 ? -4.515 9.490 -4.594 1.00 87.12 112 LYS A N 1
ATOM 860 C CA . LYS A 1 112 ? -4.519 10.953 -4.790 1.00 87.12 112 LYS A CA 1
ATOM 861 C C . LYS A 1 112 ? -3.140 11.571 -4.556 1.00 87.12 112 LYS A C 1
ATOM 863 O O . LYS A 1 112 ? -2.753 12.476 -5.291 1.00 87.12 112 LYS A O 1
ATOM 868 N N . ASN A 1 113 ? -2.411 11.068 -3.562 1.00 89.12 113 ASN A N 1
ATOM 869 C CA . ASN A 1 113 ? -1.147 11.624 -3.082 1.00 89.12 113 ASN A CA 1
ATOM 870 C C . ASN A 1 113 ? -0.002 10.599 -3.185 1.00 89.12 113 ASN A C 1
ATOM 872 O O . ASN A 1 113 ? 0.827 10.498 -2.283 1.00 89.12 113 ASN A O 1
ATOM 876 N N . THR A 1 114 ? 0.048 9.818 -4.273 1.00 90.75 114 THR A N 1
ATOM 877 C CA . THR A 1 114 ? 0.934 8.639 -4.387 1.00 90.75 114 THR A CA 1
ATOM 878 C C . THR A 1 114 ? 2.401 8.965 -4.143 1.00 90.75 114 THR A C 1
ATOM 880 O O . THR A 1 114 ? 3.078 8.230 -3.432 1.00 90.75 114 THR A O 1
ATOM 883 N N . SER A 1 115 ? 2.892 10.072 -4.707 1.00 89.75 115 SER A N 1
ATOM 884 C CA . SER A 1 115 ? 4.285 10.490 -4.526 1.00 89.75 115 SER A CA 1
ATOM 885 C C . SER A 1 115 ? 4.610 10.752 -3.055 1.00 89.75 115 SER A C 1
ATOM 887 O O . SER A 1 115 ? 5.623 10.266 -2.561 1.00 89.75 115 SER A O 1
ATOM 889 N N . ASP A 1 116 ? 3.758 11.484 -2.342 1.00 92.38 116 ASP A N 1
ATOM 890 C CA . ASP A 1 116 ? 4.018 11.848 -0.947 1.00 92.38 116 ASP A CA 1
ATOM 891 C C . ASP A 1 116 ? 3.889 10.624 -0.037 1.00 92.38 116 ASP A C 1
ATOM 893 O O . ASP A 1 116 ? 4.762 10.371 0.790 1.00 92.38 116 ASP A O 1
ATOM 897 N N . ALA A 1 117 ? 2.855 9.808 -0.258 1.00 94.44 117 ALA A N 1
ATOM 898 C CA . ALA A 1 117 ? 2.602 8.612 0.534 1.00 94.44 117 ALA A CA 1
ATOM 899 C C . ALA A 1 117 ?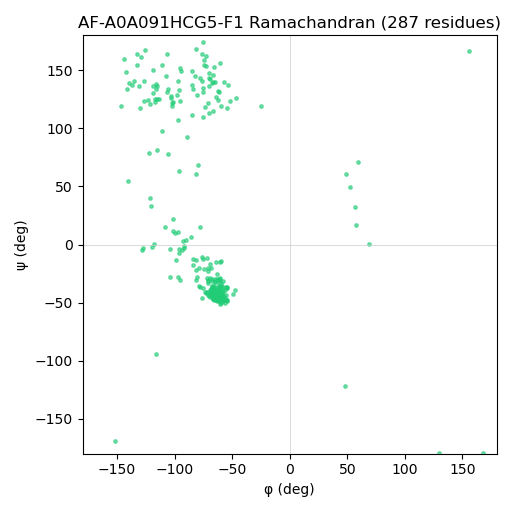 3.727 7.575 0.403 1.00 94.44 117 ALA A C 1
ATOM 901 O O . ALA A 1 117 ? 4.175 7.019 1.400 1.00 94.44 117 ALA A O 1
ATOM 902 N N . ILE A 1 118 ? 4.214 7.320 -0.817 1.00 94.38 118 ILE A N 1
ATOM 903 C CA . ILE A 1 118 ? 5.273 6.328 -1.058 1.00 94.38 118 ILE A CA 1
ATOM 904 C C . ILE A 1 118 ? 6.622 6.789 -0.496 1.00 94.38 118 ILE A C 1
ATOM 906 O O . ILE A 1 118 ? 7.439 5.947 -0.131 1.00 94.38 118 ILE A O 1
ATOM 910 N N . ASN A 1 119 ? 6.868 8.103 -0.429 1.00 93.31 119 ASN A N 1
ATOM 911 C CA . ASN A 1 119 ? 8.105 8.663 0.115 1.00 93.31 119 ASN A CA 1
ATOM 912 C C . ASN A 1 119 ? 8.088 8.800 1.644 1.00 93.31 119 ASN A C 1
ATOM 914 O O . ASN A 1 119 ? 9.165 8.886 2.238 1.00 93.31 119 ASN A O 1
ATOM 918 N N . ALA A 1 120 ? 6.916 8.761 2.278 1.00 94.69 120 ALA A N 1
ATOM 919 C CA . ALA A 1 120 ? 6.781 8.799 3.729 1.00 94.69 120 ALA A CA 1
ATOM 920 C C . ALA A 1 120 ? 7.485 7.616 4.415 1.00 94.69 120 ALA A C 1
ATOM 922 O O . ALA A 1 120 ? 7.686 6.558 3.812 1.00 94.69 120 ALA A O 1
ATOM 923 N N . GLU A 1 121 ? 7.850 7.801 5.683 1.00 90.69 121 GLU A N 1
ATOM 924 C CA . GLU A 1 121 ? 8.480 6.759 6.509 1.00 90.69 121 GLU A CA 1
ATOM 925 C C . GLU A 1 121 ? 7.516 5.596 6.764 1.00 90.69 121 GLU A C 1
ATOM 927 O O . GLU A 1 121 ? 7.900 4.437 6.649 1.00 90.69 121 GLU A O 1
ATOM 932 N N . GLY A 1 122 ? 6.223 5.889 6.941 1.00 91.12 122 GLY A N 1
ATOM 933 C CA . GLY A 1 122 ? 5.198 4.863 7.147 1.00 91.12 122 GLY A CA 1
ATOM 934 C C . GLY A 1 122 ? 5.055 3.858 5.996 1.00 91.12 122 GLY A C 1
ATOM 935 O O . GLY A 1 122 ? 4.449 2.808 6.182 1.00 91.12 122 GLY A O 1
ATOM 936 N N . PHE A 1 123 ? 5.614 4.130 4.809 1.00 95.75 123 PHE A N 1
ATOM 937 C CA . PHE A 1 123 ? 5.655 3.149 3.723 1.00 95.75 123 PHE A CA 1
ATOM 938 C C . PHE A 1 123 ? 6.583 1.970 4.036 1.00 95.75 123 PHE A C 1
ATOM 940 O O . PHE A 1 123 ? 6.253 0.844 3.686 1.00 95.75 123 PHE A O 1
ATOM 947 N N . THR A 1 124 ? 7.735 2.188 4.684 1.00 95.44 124 THR A N 1
ATOM 948 C CA . THR A 1 124 ? 8.701 1.109 4.983 1.00 95.44 124 THR A CA 1
ATOM 949 C C . THR A 1 124 ? 8.258 0.202 6.131 1.00 95.44 124 THR A C 1
ATOM 951 O O . THR A 1 124 ? 8.801 -0.889 6.312 1.00 95.44 124 THR A O 1
ATOM 954 N N . ASP A 1 125 ? 7.239 0.625 6.873 1.00 93.19 125 ASP A N 1
ATOM 955 C CA . ASP A 1 125 ? 6.724 -0.065 8.055 1.00 93.19 125 ASP A CA 1
ATOM 956 C C . ASP A 1 125 ? 5.562 -1.022 7.764 1.00 93.19 125 ASP A C 1
ATOM 958 O O . ASP A 1 125 ? 5.136 -1.764 8.648 1.00 93.19 125 ASP A O 1
ATOM 962 N N . ILE A 1 126 ? 5.070 -1.064 6.522 1.00 95.31 126 ILE A N 1
ATOM 963 C CA . ILE A 1 126 ? 4.009 -1.997 6.126 1.00 95.31 126 ILE A CA 1
ATOM 964 C C . ILE A 1 126 ? 4.529 -3.430 5.979 1.00 95.31 126 ILE A C 1
ATOM 966 O O . ILE A 1 126 ? 5.696 -3.660 5.652 1.00 95.31 126 ILE A O 1
ATOM 970 N N . ASP A 1 127 ? 3.631 -4.395 6.153 1.00 94.06 127 ASP A N 1
ATOM 971 C CA . ASP A 1 127 ? 3.890 -5.807 5.893 1.00 94.06 127 ASP A CA 1
ATOM 972 C C . ASP A 1 127 ? 3.890 -6.135 4.384 1.00 94.06 127 ASP A C 1
ATOM 974 O O . ASP A 1 127 ? 3.387 -5.374 3.547 1.00 94.06 127 ASP A O 1
ATOM 978 N N . LEU A 1 128 ? 4.434 -7.305 4.030 1.00 95.06 128 LEU A N 1
ATOM 979 C CA . LEU A 1 128 ? 4.541 -7.758 2.640 1.00 95.06 128 LEU A CA 1
ATOM 980 C C . LEU A 1 128 ? 3.175 -7.890 1.949 1.00 95.06 128 LEU A C 1
ATOM 982 O O . LEU A 1 128 ? 3.063 -7.582 0.762 1.00 95.06 128 LEU A O 1
ATOM 986 N N . ASP A 1 129 ? 2.132 -8.332 2.650 1.00 94.06 129 ASP A N 1
ATOM 987 C CA . ASP A 1 129 ? 0.809 -8.487 2.046 1.00 94.06 129 ASP A CA 1
ATOM 988 C C . ASP A 1 129 ? 0.149 -7.132 1.779 1.00 94.06 129 ASP A C 1
ATOM 990 O O . ASP A 1 129 ? -0.636 -7.002 0.837 1.00 94.06 129 ASP A O 1
ATOM 994 N N . THR A 1 130 ? 0.454 -6.102 2.567 1.00 94.44 130 THR A N 1
ATOM 995 C CA . THR A 1 130 ? 0.053 -4.713 2.293 1.00 94.44 130 THR A CA 1
ATOM 996 C C . THR A 1 130 ? 0.835 -4.111 1.145 1.00 94.44 130 THR A C 1
ATOM 998 O O . THR A 1 130 ? 0.221 -3.519 0.253 1.00 94.44 130 THR A O 1
ATOM 1001 N N . LEU A 1 131 ? 2.146 -4.346 1.075 1.00 96.50 131 LEU A N 1
ATOM 1002 C CA . LEU A 1 131 ? 2.935 -3.948 -0.087 1.00 96.50 131 LEU A CA 1
ATOM 1003 C C . LEU A 1 131 ? 2.373 -4.560 -1.380 1.00 96.50 131 LEU A C 1
ATOM 1005 O O . LEU A 1 131 ? 2.164 -3.858 -2.367 1.00 96.50 131 LEU A O 1
ATOM 1009 N N . VAL A 1 132 ? 2.086 -5.859 -1.367 1.00 96.19 132 VAL A N 1
ATOM 1010 C CA . VAL A 1 132 ? 1.581 -6.600 -2.531 1.00 96.19 132 VAL A CA 1
ATOM 1011 C C . VAL A 1 132 ? 0.207 -6.092 -2.949 1.00 96.19 132 VAL A C 1
ATOM 1013 O O . VAL A 1 132 ? 0.029 -5.748 -4.115 1.00 96.19 132 VAL A O 1
ATOM 1016 N N . ALA A 1 133 ? -0.724 -5.936 -2.004 1.00 93.19 133 ALA A N 1
ATOM 1017 C CA . ALA A 1 133 ? -2.054 -5.400 -2.291 1.00 93.19 133 ALA A CA 1
ATOM 1018 C C . ALA A 1 133 ? -2.003 -3.997 -2.922 1.00 93.19 133 ALA A C 1
ATOM 1020 O O . ALA A 1 133 ? -2.859 -3.640 -3.730 1.00 93.19 133 ALA A O 1
ATOM 1021 N N . VAL A 1 134 ? -0.996 -3.190 -2.577 1.00 93.38 134 VAL A N 1
ATOM 1022 C CA . VAL A 1 134 ? -0.787 -1.868 -3.178 1.00 93.38 134 VAL A CA 1
ATOM 1023 C C . VAL A 1 134 ? -0.181 -1.993 -4.579 1.00 93.38 134 VAL A C 1
ATOM 1025 O O . VAL A 1 134 ? -0.679 -1.367 -5.515 1.00 93.38 134 VAL A O 1
ATOM 1028 N N . LEU A 1 135 ? 0.851 -2.823 -4.755 1.00 94.62 135 LEU A N 1
ATOM 1029 C CA . LEU A 1 135 ? 1.525 -3.035 -6.042 1.00 94.62 135 LEU A CA 1
ATOM 1030 C C . LEU A 1 135 ? 0.662 -3.758 -7.085 1.00 94.62 135 LEU A C 1
ATOM 1032 O O . LEU A 1 135 ? 0.939 -3.637 -8.278 1.00 94.62 135 LEU A O 1
ATOM 1036 N N . GLU A 1 136 ? -0.387 -4.470 -6.691 1.00 93.31 136 GLU A N 1
ATOM 1037 C CA . GLU A 1 136 ? -1.357 -5.060 -7.624 1.00 93.31 136 GLU A CA 1
ATOM 1038 C C . GLU A 1 136 ? -2.250 -4.001 -8.287 1.00 93.31 136 GLU A C 1
ATOM 1040 O O . GLU A 1 136 ? -2.772 -4.216 -9.380 1.00 93.31 136 GLU A O 1
ATOM 1045 N N . ARG A 1 137 ? -2.403 -2.823 -7.673 1.00 90.56 137 ARG A N 1
ATOM 1046 C CA . ARG A 1 137 ? -3.345 -1.805 -8.146 1.00 90.56 137 ARG A CA 1
ATOM 1047 C C . ARG A 1 137 ? -2.854 -1.081 -9.393 1.00 90.56 137 ARG A C 1
ATOM 1049 O O . ARG A 1 137 ? -1.754 -0.529 -9.446 1.00 90.56 137 ARG A O 1
ATOM 1056 N N . ASP A 1 138 ? -3.763 -0.929 -10.345 1.00 88.81 138 ASP A N 1
ATOM 1057 C CA . ASP A 1 138 ? -3.594 -0.095 -11.539 1.00 88.81 138 ASP A CA 1
ATOM 1058 C C . ASP A 1 138 ? -3.787 1.404 -11.272 1.00 88.81 138 ASP A C 1
ATOM 1060 O O . ASP A 1 138 ? -4.018 2.163 -12.199 1.00 88.81 138 ASP A O 1
ATOM 1064 N N . THR A 1 139 ? -3.780 1.862 -10.024 1.00 87.94 139 THR A N 1
ATOM 1065 C CA . THR A 1 139 ? -4.352 3.176 -9.671 1.00 87.94 139 THR A CA 1
ATOM 1066 C C . THR A 1 139 ? -3.346 4.138 -9.062 1.00 87.94 139 THR A C 1
ATOM 1068 O O . THR A 1 139 ? -3.682 5.288 -8.787 1.00 87.94 139 THR A O 1
ATOM 1071 N N . LEU A 1 140 ? -2.111 3.668 -8.887 1.00 88.06 140 LEU A N 1
ATOM 1072 C CA . LEU A 1 140 ? -0.997 4.444 -8.370 1.00 88.06 140 LEU A CA 1
ATOM 1073 C C . LEU A 1 140 ? -0.507 5.435 -9.429 1.00 88.06 140 LEU A C 1
ATOM 1075 O O . LEU A 1 140 ? -0.031 5.043 -10.496 1.00 88.06 140 LEU A O 1
ATOM 1079 N N . GLY A 1 141 ? -0.594 6.729 -9.125 1.00 85.56 141 GLY A N 1
ATOM 1080 C CA . GLY A 1 141 ? -0.147 7.813 -10.000 1.00 85.56 141 GLY A CA 1
ATOM 1081 C C . GLY A 1 141 ? 1.361 8.053 -9.923 1.00 85.56 141 GLY A C 1
ATOM 1082 O O . GLY A 1 141 ? 1.787 9.134 -9.522 1.00 85.56 141 GLY A O 1
ATOM 1083 N N . ILE A 1 142 ? 2.183 7.055 -10.262 1.00 88.31 142 ILE A N 1
ATOM 1084 C CA . ILE A 1 142 ? 3.648 7.132 -10.138 1.00 88.31 142 ILE A CA 1
ATOM 1085 C C . ILE A 1 142 ? 4.368 6.429 -11.295 1.00 88.31 142 ILE A C 1
ATOM 1087 O O . ILE A 1 142 ? 3.890 5.432 -11.830 1.00 88.31 142 ILE A O 1
ATOM 1091 N N . ARG A 1 143 ? 5.550 6.938 -11.670 1.00 90.38 143 ARG A N 1
ATOM 1092 C CA . ARG A 1 143 ? 6.449 6.247 -12.609 1.00 90.38 143 ARG A CA 1
ATOM 1093 C C . ARG A 1 143 ? 6.997 4.969 -11.982 1.00 90.38 143 ARG A C 1
ATOM 1095 O O . ARG A 1 143 ? 7.454 5.001 -10.840 1.00 90.38 143 ARG A O 1
ATOM 1102 N N . GLU A 1 144 ? 7.067 3.894 -12.762 1.00 93.38 144 GLU A N 1
ATOM 1103 C CA . GLU A 1 144 ? 7.580 2.596 -12.302 1.00 93.38 144 GLU A CA 1
ATOM 1104 C C . GLU A 1 144 ? 8.990 2.695 -11.714 1.00 93.38 144 GLU A C 1
ATOM 1106 O O . GLU A 1 144 ? 9.257 2.079 -10.691 1.00 93.38 144 GLU A O 1
ATOM 1111 N N . VAL A 1 145 ? 9.881 3.527 -12.269 1.00 93.75 145 VAL A N 1
ATOM 1112 C CA . VAL A 1 145 ? 11.235 3.712 -11.709 1.00 93.75 145 VAL A CA 1
ATOM 1113 C C . VAL A 1 145 ? 11.213 4.258 -10.275 1.00 93.75 145 VAL A C 1
ATOM 1115 O O . VAL A 1 145 ? 12.011 3.862 -9.429 1.00 93.75 145 VAL A O 1
ATOM 1118 N N . ARG A 1 146 ? 10.270 5.157 -9.962 1.00 94.12 146 ARG A N 1
ATOM 1119 C CA . ARG A 1 146 ? 10.124 5.728 -8.615 1.00 94.12 146 ARG A CA 1
ATOM 1120 C C . ARG A 1 146 ? 9.482 4.722 -7.667 1.00 94.12 146 ARG A C 1
ATOM 1122 O O . ARG A 1 146 ? 9.906 4.636 -6.518 1.00 94.12 146 ARG A O 1
ATOM 1129 N N . LEU A 1 147 ? 8.519 3.946 -8.164 1.00 95.44 147 LEU A N 1
ATOM 1130 C CA . LEU A 1 147 ? 7.922 2.841 -7.423 1.00 95.44 147 LEU A CA 1
ATOM 1131 C C . LEU A 1 147 ? 8.973 1.781 -7.075 1.00 95.44 147 LEU A C 1
ATOM 1133 O O . LEU A 1 147 ? 9.069 1.384 -5.920 1.00 95.44 147 LEU A O 1
ATOM 1137 N N . PHE A 1 148 ? 9.815 1.395 -8.037 1.00 97.00 148 PHE A N 1
ATOM 1138 C CA . PHE A 1 148 ? 10.925 0.470 -7.822 1.00 97.00 148 PHE A CA 1
ATOM 1139 C C . PHE A 1 148 ? 11.861 0.959 -6.717 1.00 97.00 148 PHE A C 1
ATOM 1141 O O . PHE A 1 148 ? 12.113 0.218 -5.774 1.00 97.00 148 PHE A O 1
ATOM 1148 N N . ASN A 1 149 ? 12.310 2.216 -6.767 1.00 96.44 149 ASN A N 1
ATOM 1149 C CA . ASN A 1 149 ? 13.191 2.767 -5.732 1.00 96.44 149 ASN A CA 1
ATOM 1150 C C . ASN A 1 149 ? 12.558 2.718 -4.334 1.00 96.44 149 ASN A C 1
ATOM 1152 O O . ASN A 1 149 ? 13.237 2.407 -3.357 1.00 96.44 149 ASN A O 1
ATOM 1156 N N . ALA A 1 150 ? 11.256 2.985 -4.230 1.00 96.62 150 ALA A N 1
ATOM 1157 C CA . ALA A 1 150 ? 10.554 2.865 -2.960 1.00 96.62 150 ALA A CA 1
ATOM 1158 C C . ALA A 1 150 ? 10.461 1.410 -2.485 1.00 96.62 150 ALA A C 1
ATOM 1160 O O . ALA A 1 150 ? 10.706 1.138 -1.314 1.00 96.62 150 ALA A O 1
ATOM 1161 N N . VAL A 1 151 ? 10.176 0.466 -3.384 1.00 97.50 151 VAL A N 1
ATOM 1162 C CA . VAL A 1 151 ? 10.149 -0.971 -3.071 1.00 97.50 151 VAL A CA 1
ATOM 1163 C C . VAL A 1 151 ? 11.530 -1.475 -2.633 1.00 97.50 151 VAL A C 1
ATOM 1165 O O . VAL A 1 151 ? 11.623 -2.267 -1.699 1.00 97.50 151 VAL A O 1
ATOM 1168 N N . VAL A 1 152 ? 12.614 -0.968 -3.228 1.00 97.38 152 VAL A N 1
ATOM 1169 C CA . VAL A 1 152 ? 13.981 -1.240 -2.759 1.00 97.38 152 VAL A CA 1
ATOM 1170 C C . VAL A 1 152 ? 14.175 -0.713 -1.338 1.00 97.38 152 VAL A C 1
ATOM 1172 O O . VAL A 1 152 ? 14.626 -1.469 -0.481 1.00 97.38 152 VAL A O 1
ATOM 1175 N N . ARG A 1 153 ? 13.761 0.528 -1.054 1.00 97.12 153 ARG A N 1
ATOM 1176 C CA . ARG A 1 153 ? 13.812 1.111 0.298 1.00 97.12 153 ARG A CA 1
ATOM 1177 C C . ARG A 1 153 ? 13.017 0.285 1.319 1.00 97.12 153 ARG A C 1
ATOM 1179 O O . ARG A 1 153 ? 13.493 0.057 2.425 1.00 97.12 153 ARG A O 1
ATOM 1186 N N . TRP A 1 154 ? 11.844 -0.220 0.938 1.00 97.88 154 TRP A N 1
ATOM 1187 C CA . TRP A 1 154 ? 11.074 -1.153 1.766 1.00 97.88 154 TRP A CA 1
ATOM 1188 C C . TRP A 1 154 ? 11.832 -2.467 1.998 1.00 97.88 154 TRP A C 1
ATOM 1190 O O . TRP A 1 154 ? 11.929 -2.919 3.133 1.00 97.88 154 TRP A O 1
ATOM 1200 N N . SER A 1 155 ? 12.444 -3.049 0.960 1.00 97.81 155 SER A N 1
ATOM 1201 C CA . SER A 1 155 ? 13.208 -4.301 1.096 1.00 97.81 155 SER A CA 1
ATOM 1202 C C . SER A 1 155 ? 14.428 -4.164 2.010 1.00 97.81 155 SER A C 1
ATOM 1204 O O . SER A 1 155 ? 14.809 -5.117 2.681 1.00 97.81 155 SER A O 1
ATOM 1206 N N . GLU A 1 156 ? 15.038 -2.978 2.063 1.00 97.19 156 GLU A N 1
ATOM 1207 C CA . GLU A 1 156 ? 16.137 -2.673 2.982 1.00 97.19 156 GLU A CA 1
ATOM 1208 C C . GLU A 1 156 ? 15.661 -2.667 4.434 1.00 97.19 156 GLU A C 1
ATOM 1210 O O . GLU A 1 156 ? 16.284 -3.314 5.278 1.00 97.19 156 GLU A O 1
ATOM 1215 N N . ALA A 1 157 ? 14.537 -1.998 4.704 1.00 97.00 157 ALA A N 1
ATOM 1216 C CA . ALA A 1 157 ? 13.914 -1.978 6.023 1.00 97.00 157 ALA A CA 1
ATOM 1217 C C . ALA A 1 157 ? 13.449 -3.380 6.455 1.00 97.00 157 ALA A C 1
ATOM 1219 O O . ALA A 1 157 ? 13.674 -3.781 7.596 1.00 97.00 157 ALA A O 1
ATOM 1220 N N . GLU A 1 158 ? 12.876 -4.166 5.540 1.00 96.94 158 GLU A N 1
ATOM 1221 C CA . GLU A 1 158 ? 12.437 -5.534 5.825 1.00 96.94 158 GLU A CA 1
ATOM 1222 C C . GLU A 1 158 ? 13.621 -6.473 6.102 1.00 96.94 158 GLU A C 1
ATOM 1224 O O . GLU A 1 158 ? 13.577 -7.267 7.041 1.00 96.94 158 GLU A O 1
ATOM 1229 N N . CYS A 1 159 ? 14.726 -6.347 5.358 1.00 97.25 159 CYS A N 1
ATOM 1230 C CA . CYS A 1 159 ? 15.962 -7.069 5.670 1.00 97.25 159 CYS A CA 1
ATOM 1231 C C . CYS A 1 159 ? 16.457 -6.742 7.086 1.00 97.25 159 CYS A C 1
ATOM 1233 O O . CYS A 1 159 ? 16.798 -7.656 7.833 1.00 97.25 159 CYS A O 1
ATOM 1235 N N . GLN A 1 160 ? 16.458 -5.465 7.481 1.00 96.31 160 GLN A N 1
ATOM 1236 C CA . GLN A 1 160 ? 16.850 -5.055 8.834 1.00 96.31 160 GLN A CA 1
ATOM 1237 C C . GLN A 1 160 ? 15.904 -5.624 9.902 1.00 96.31 160 GLN A C 1
ATOM 1239 O O . GLN A 1 160 ? 16.371 -6.142 10.917 1.00 96.31 160 GLN A O 1
ATOM 1244 N N . ARG A 1 161 ? 14.588 -5.603 9.649 1.00 95.38 161 ARG A N 1
ATOM 1245 C CA . ARG A 1 161 ? 13.550 -6.167 10.529 1.00 95.38 161 ARG A CA 1
ATOM 1246 C C . ARG A 1 161 ? 13.730 -7.671 10.748 1.00 95.38 161 ARG A C 1
ATOM 1248 O O . ARG A 1 161 ? 13.558 -8.150 11.864 1.00 95.38 161 ARG A O 1
ATOM 1255 N N . GLN A 1 162 ? 14.141 -8.396 9.708 1.00 96.00 162 GLN A N 1
ATOM 1256 C CA . GLN A 1 162 ? 14.461 -9.827 9.768 1.00 96.00 162 GLN A CA 1
ATOM 1257 C C . GLN A 1 162 ? 15.909 -10.124 10.205 1.00 96.00 162 GLN A C 1
ATOM 1259 O O . GLN A 1 162 ? 16.327 -11.280 10.169 1.00 96.00 162 GLN A O 1
ATOM 1264 N N . GLN A 1 163 ? 16.686 -9.109 10.610 1.00 96.00 163 GLN A N 1
ATOM 1265 C CA . GLN A 1 163 ? 18.100 -9.230 11.001 1.00 96.00 163 GLN A CA 1
ATOM 1266 C C . GLN A 1 163 ? 18.997 -9.851 9.909 1.00 96.00 163 GLN A C 1
ATOM 1268 O O . GLN A 1 163 ? 19.988 -10.527 10.189 1.00 96.00 163 GLN A O 1
ATOM 1273 N N . LEU A 1 164 ? 18.658 -9.609 8.643 1.00 95.81 164 LEU A N 1
ATOM 1274 C CA . LEU A 1 164 ? 19.415 -10.037 7.473 1.00 95.81 164 LEU A CA 1
ATOM 1275 C C . LEU A 1 164 ? 20.367 -8.929 7.010 1.00 95.81 164 LEU A C 1
ATOM 1277 O O . LEU A 1 164 ? 20.071 -7.738 7.104 1.00 95.81 164 LEU A O 1
ATOM 1281 N N . GLN A 1 165 ? 21.507 -9.317 6.434 1.00 95.94 165 GLN A N 1
ATOM 1282 C CA . GLN A 1 165 ? 22.381 -8.355 5.763 1.00 95.94 165 GLN A CA 1
ATOM 1283 C C . GLN A 1 165 ? 21.684 -7.756 4.537 1.00 95.94 165 GLN A C 1
ATOM 1285 O O . GLN A 1 165 ? 21.031 -8.469 3.770 1.00 95.94 165 GLN A O 1
ATOM 1290 N N . VAL A 1 166 ? 21.863 -6.451 4.329 1.00 96.44 166 VAL A N 1
ATOM 1291 C CA . VAL A 1 166 ? 21.245 -5.686 3.238 1.00 96.44 166 VAL A CA 1
ATOM 1292 C C . VAL A 1 166 ? 22.022 -5.900 1.930 1.00 96.44 166 VAL A C 1
ATOM 1294 O O . VAL A 1 166 ? 22.681 -5.001 1.416 1.00 96.44 166 VAL A O 1
ATOM 1297 N N . ILE A 1 167 ? 21.953 -7.122 1.402 1.00 96.69 167 ILE A N 1
ATOM 1298 C CA . ILE A 1 167 ? 22.549 -7.538 0.122 1.00 96.69 167 ILE A CA 1
ATOM 1299 C C . ILE A 1 167 ? 21.454 -7.830 -0.922 1.00 96.69 167 ILE A C 1
ATOM 1301 O O . ILE A 1 167 ? 20.322 -8.140 -0.527 1.00 96.69 167 ILE A O 1
ATOM 1305 N N . PRO A 1 168 ? 21.739 -7.726 -2.235 1.00 96.12 168 PRO A N 1
ATOM 1306 C CA . PRO A 1 168 ? 20.728 -7.880 -3.286 1.00 96.12 168 PRO A CA 1
ATOM 1307 C C . PRO A 1 168 ? 19.951 -9.203 -3.236 1.00 96.12 168 PRO A C 1
ATOM 1309 O O . PRO A 1 168 ? 18.738 -9.212 -3.447 1.00 96.12 168 PRO A O 1
ATOM 1312 N N . GLU A 1 169 ? 20.607 -10.304 -2.872 1.00 95.94 169 GLU A N 1
ATOM 1313 C CA . GLU A 1 169 ? 19.996 -11.631 -2.758 1.00 95.94 169 GLU A CA 1
ATOM 1314 C C . GLU A 1 169 ? 18.928 -11.668 -1.657 1.00 95.94 169 GLU A C 1
ATOM 1316 O O . GLU A 1 169 ? 17.828 -12.190 -1.860 1.00 95.94 169 GLU A O 1
ATOM 1321 N N . ASN A 1 170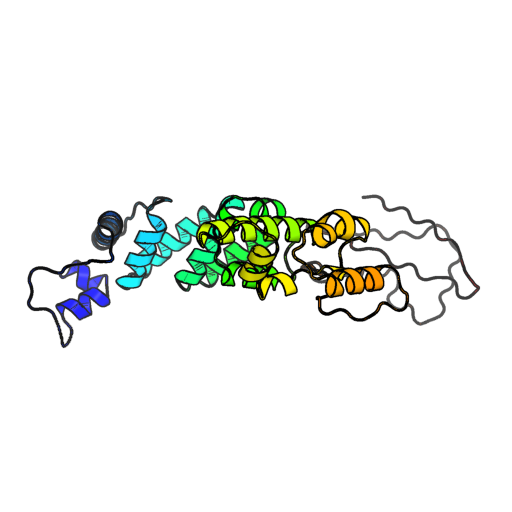 ? 19.220 -11.060 -0.502 1.00 96.75 170 ASN A N 1
ATOM 1322 C CA . ASN A 1 170 ? 18.270 -10.958 0.604 1.00 96.75 170 ASN A CA 1
ATOM 1323 C C . ASN A 1 170 ? 17.125 -10.003 0.260 1.00 96.75 170 ASN A C 1
ATOM 1325 O O . ASN A 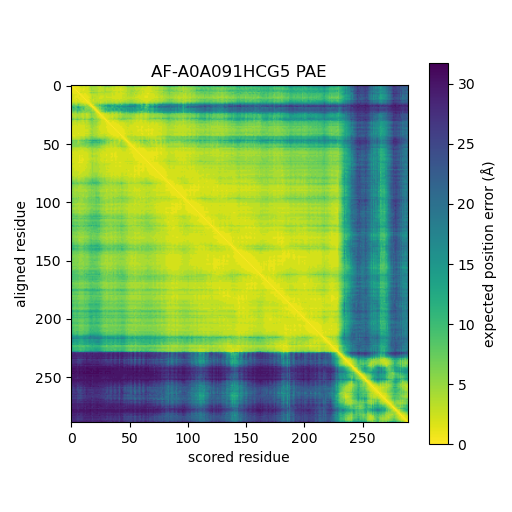1 170 ? 15.973 -10.343 0.520 1.00 96.75 170 ASN A O 1
ATOM 1329 N N . LYS A 1 171 ? 17.409 -8.870 -0.404 1.00 97.31 171 LYS A N 1
ATOM 1330 C CA . LYS A 1 171 ? 16.369 -7.952 -0.905 1.00 97.31 171 LYS A CA 1
ATOM 1331 C C . LYS A 1 171 ? 15.404 -8.672 -1.846 1.00 97.31 171 LYS A C 1
ATOM 1333 O O . LYS A 1 171 ? 14.192 -8.583 -1.674 1.00 97.31 171 LYS A O 1
ATOM 1338 N N . ARG A 1 172 ? 15.921 -9.452 -2.802 1.00 96.75 172 ARG A N 1
ATOM 1339 C CA . ARG A 1 172 ? 15.092 -10.271 -3.700 1.00 96.75 172 ARG A CA 1
ATOM 1340 C C . ARG A 1 172 ? 14.253 -11.285 -2.917 1.00 96.75 172 ARG A C 1
ATOM 1342 O O . ARG A 1 172 ? 13.067 -11.443 -3.203 1.00 96.75 172 ARG A O 1
ATOM 1349 N N . LYS A 1 173 ? 14.851 -11.948 -1.921 1.00 96.38 173 LYS A N 1
ATOM 1350 C CA . LYS A 1 173 ? 14.175 -12.947 -1.083 1.00 96.38 173 LYS A CA 1
ATOM 1351 C C . LYS A 1 173 ? 13.006 -12.351 -0.293 1.00 96.38 173 LYS A C 1
ATOM 1353 O O . LYS A 1 173 ? 11.931 -12.943 -0.313 1.00 96.38 173 LYS A O 1
ATOM 1358 N N . VAL A 1 174 ? 13.195 -11.205 0.367 1.00 97.06 174 VAL A N 1
ATOM 1359 C CA . VAL A 1 174 ? 12.126 -10.560 1.156 1.00 97.06 174 VAL A CA 1
ATOM 1360 C C . VAL A 1 174 ? 11.032 -9.961 0.273 1.00 97.06 174 VAL A C 1
ATOM 1362 O O . VAL A 1 174 ? 9.867 -9.968 0.657 1.00 97.06 174 VAL A O 1
ATOM 1365 N N . LEU A 1 175 ? 11.377 -9.495 -0.934 1.00 96.50 175 LEU A N 1
ATOM 1366 C CA . LEU A 1 175 ? 10.396 -8.985 -1.893 1.00 96.50 175 LEU A CA 1
ATOM 1367 C C . LEU A 1 175 ? 9.482 -10.088 -2.435 1.00 96.50 175 LEU A C 1
ATOM 1369 O O . LEU A 1 175 ? 8.287 -9.855 -2.621 1.00 96.50 175 LEU A O 1
ATOM 1373 N N . GLY A 1 176 ? 10.014 -11.284 -2.702 1.00 95.25 176 GLY A N 1
ATOM 1374 C CA . GLY A 1 176 ? 9.225 -12.425 -3.172 1.00 95.25 176 GLY A CA 1
ATOM 1375 C C . GLY A 1 176 ? 8.287 -12.062 -4.334 1.00 95.25 176 GLY A C 1
ATOM 1376 O O . GLY A 1 176 ? 8.726 -11.551 -5.367 1.00 95.25 176 GLY A O 1
ATOM 1377 N N . LYS A 1 177 ? 6.975 -12.283 -4.151 1.00 94.12 177 LYS A N 1
ATOM 1378 C CA . LYS A 1 177 ? 5.933 -11.977 -5.154 1.00 94.12 177 LYS A CA 1
ATOM 1379 C C . LYS A 1 177 ? 5.856 -10.487 -5.525 1.00 94.12 177 LYS A C 1
ATOM 1381 O O . LYS A 1 177 ? 5.529 -10.173 -6.668 1.00 94.12 177 LYS A O 1
ATOM 1386 N N . ALA A 1 178 ? 6.217 -9.575 -4.616 1.00 96.31 178 ALA A N 1
ATOM 1387 C CA . ALA A 1 178 ? 6.145 -8.130 -4.842 1.00 96.31 178 ALA A CA 1
ATOM 1388 C C . ALA A 1 178 ? 7.037 -7.665 -6.004 1.00 96.31 178 ALA A C 1
ATOM 1390 O O . ALA A 1 178 ? 6.659 -6.756 -6.740 1.00 96.31 178 ALA A O 1
ATOM 1391 N N . LEU A 1 179 ? 8.187 -8.318 -6.217 1.00 96.25 179 LEU A N 1
ATOM 1392 C CA . LEU A 1 179 ? 9.109 -7.969 -7.301 1.00 96.25 179 LEU A CA 1
ATOM 1393 C C . LEU A 1 179 ? 8.467 -8.147 -8.686 1.00 96.25 179 LEU A C 1
ATOM 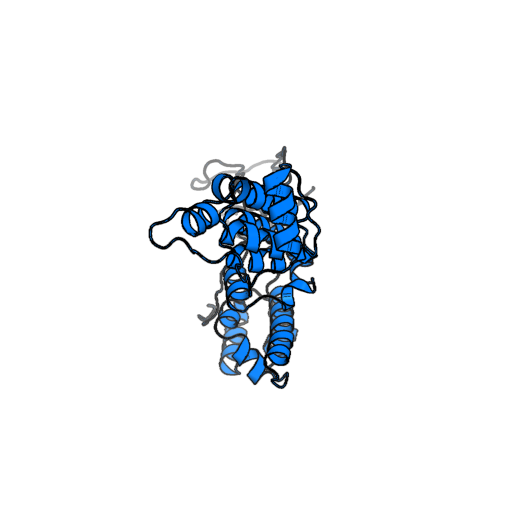1395 O O . LEU A 1 179 ? 8.651 -7.308 -9.563 1.00 96.25 179 LEU A O 1
ATOM 1399 N N . SER A 1 180 ? 7.673 -9.207 -8.866 1.00 94.88 180 SER A N 1
ATOM 1400 C CA . SER A 1 180 ? 6.991 -9.504 -10.136 1.00 94.88 180 SER A CA 1
ATOM 1401 C C . SER A 1 180 ? 5.873 -8.513 -10.484 1.00 94.88 180 SER A C 1
ATOM 1403 O O . SER A 1 180 ? 5.460 -8.418 -11.639 1.00 94.88 180 SER A O 1
ATOM 1405 N N . LEU A 1 181 ? 5.403 -7.743 -9.497 1.00 96.62 181 LEU A N 1
ATOM 1406 C CA . LEU A 1 181 ? 4.353 -6.741 -9.672 1.00 96.62 181 LEU A CA 1
ATOM 1407 C C . LEU A 1 181 ? 4.891 -5.397 -10.175 1.00 96.62 181 LEU A C 1
ATOM 1409 O O . LEU A 1 181 ? 4.105 -4.542 -10.588 1.00 96.62 181 LEU A O 1
ATOM 1413 N N . ILE A 1 182 ? 6.210 -5.194 -10.153 1.00 96.12 182 ILE A N 1
ATOM 1414 C CA . ILE A 1 182 ? 6.849 -4.010 -10.731 1.00 96.12 182 ILE A CA 1
ATOM 1415 C C . ILE A 1 182 ? 6.865 -4.154 -12.251 1.00 96.12 182 ILE A C 1
ATOM 1417 O O . ILE A 1 182 ? 7.275 -5.177 -12.802 1.00 96.12 182 ILE A O 1
ATOM 1421 N N . ARG A 1 183 ? 6.428 -3.107 -12.951 1.00 95.19 183 ARG A N 1
ATOM 1422 C CA . ARG A 1 183 ? 6.202 -3.153 -14.399 1.00 95.19 183 ARG A CA 1
ATOM 1423 C C . ARG A 1 183 ? 7.417 -2.614 -15.137 1.00 95.19 183 ARG A C 1
ATOM 1425 O O . ARG A 1 183 ? 7.348 -1.596 -15.823 1.00 95.19 183 ARG A O 1
ATOM 1432 N N . PHE A 1 184 ? 8.551 -3.299 -14.981 1.00 96.56 184 PHE A N 1
ATOM 1433 C CA . PHE A 1 184 ? 9.819 -2.922 -15.617 1.00 96.56 184 PHE A CA 1
ATOM 1434 C C . PHE A 1 184 ? 9.710 -2.588 -17.117 1.00 96.56 184 PHE A C 1
ATOM 1436 O O . PHE A 1 184 ? 10.321 -1.599 -17.512 1.00 96.56 184 PHE A O 1
ATOM 1443 N N . PRO A 1 185 ? 8.912 -3.300 -17.948 1.00 95.00 185 PRO A N 1
ATOM 1444 C CA . PRO A 1 185 ? 8.773 -2.997 -19.380 1.00 95.00 185 PRO A CA 1
ATOM 1445 C C . PRO A 1 185 ? 8.242 -1.593 -19.708 1.00 95.00 185 PRO A C 1
ATOM 1447 O O . PRO A 1 185 ? 8.306 -1.163 -20.857 1.00 95.00 185 PRO A O 1
ATOM 1450 N N . LEU A 1 186 ? 7.695 -0.886 -18.718 1.00 92.19 186 LEU A N 1
ATOM 1451 C CA . LEU A 1 186 ? 7.164 0.467 -18.865 1.00 92.19 186 LEU A CA 1
ATOM 1452 C C . LEU A 1 186 ? 8.143 1.571 -18.461 1.00 92.19 186 LEU A C 1
ATOM 1454 O O . LEU A 1 186 ? 7.809 2.750 -18.573 1.00 92.19 186 LEU A O 1
ATOM 1458 N N . MET A 1 187 ? 9.318 1.209 -17.951 1.00 93.75 187 MET A N 1
ATOM 1459 C CA . MET A 1 187 ? 10.403 2.162 -17.734 1.00 93.75 187 MET A CA 1
ATOM 1460 C C . MET A 1 187 ? 11.047 2.528 -19.073 1.00 93.75 187 MET A C 1
ATOM 1462 O O . MET A 1 187 ? 10.964 1.769 -20.043 1.00 93.75 187 MET A O 1
ATOM 1466 N N . THR A 1 188 ? 11.729 3.671 -19.135 1.00 92.75 188 THR A N 1
ATOM 1467 C CA . THR A 1 188 ? 12.641 3.918 -20.262 1.00 92.75 188 THR A CA 1
ATOM 1468 C C . THR A 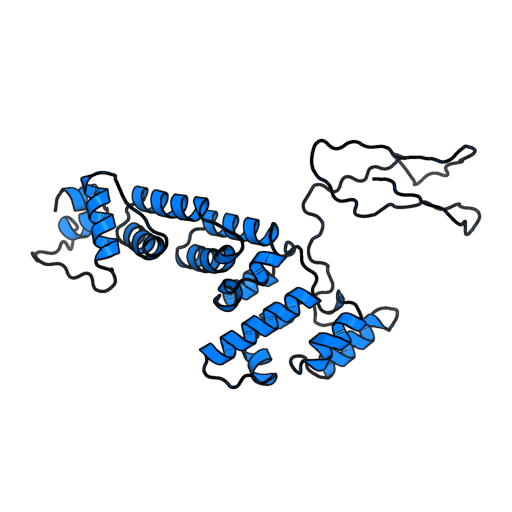1 188 ? 13.896 3.050 -20.137 1.00 92.75 188 THR A C 1
ATOM 1470 O O . THR A 1 188 ? 14.219 2.550 -19.056 1.00 92.75 188 THR A O 1
ATOM 1473 N N . ILE A 1 189 ? 14.635 2.880 -21.238 1.00 93.69 189 ILE A N 1
ATOM 1474 C CA . ILE A 1 189 ? 15.900 2.126 -21.234 1.00 93.69 189 ILE A CA 1
ATOM 1475 C C . ILE A 1 189 ? 16.885 2.756 -20.253 1.00 93.69 189 ILE A C 1
ATOM 1477 O O . ILE A 1 189 ? 17.561 2.046 -19.516 1.00 93.69 189 ILE A O 1
ATOM 1481 N N . GLU A 1 190 ? 16.941 4.085 -20.216 1.00 94.62 190 GLU A N 1
ATOM 1482 C CA . GLU A 1 190 ? 17.828 4.844 -19.340 1.00 94.62 190 GLU A CA 1
ATOM 1483 C C . GLU A 1 190 ? 17.436 4.661 -17.872 1.00 94.62 190 GLU A C 1
ATOM 1485 O O . GLU A 1 190 ? 18.298 4.401 -17.034 1.00 94.62 190 GLU A O 1
ATOM 1490 N N . GLU A 1 191 ? 16.138 4.741 -17.559 1.00 94.81 191 GLU A N 1
ATOM 1491 C CA . GLU A 1 191 ? 15.615 4.494 -16.212 1.00 94.81 191 GLU A CA 1
ATOM 1492 C C . GLU A 1 191 ? 15.928 3.066 -15.743 1.00 94.81 191 GLU A C 1
ATOM 1494 O O . GLU A 1 191 ? 16.382 2.867 -14.614 1.00 94.81 191 GLU A O 1
ATOM 1499 N N . PHE A 1 192 ? 15.731 2.075 -16.617 1.00 96.94 192 PHE A N 1
ATOM 1500 C CA . PHE A 1 192 ? 16.011 0.676 -16.316 1.00 96.94 192 PHE A CA 1
ATOM 1501 C C . PHE A 1 192 ? 17.512 0.411 -16.126 1.00 96.94 192 PHE A C 1
ATOM 1503 O O . PHE A 1 192 ? 17.914 -0.230 -15.151 1.00 96.94 192 PHE A O 1
ATOM 1510 N N . ALA A 1 193 ? 18.342 0.929 -17.034 1.00 94.94 193 ALA A N 1
ATOM 1511 C CA . ALA A 1 193 ? 19.788 0.739 -17.026 1.00 94.94 193 ALA A CA 1
ATOM 1512 C C . ALA A 1 193 ? 20.463 1.413 -15.824 1.00 94.94 193 ALA A C 1
ATOM 1514 O O . ALA A 1 193 ? 21.434 0.873 -15.300 1.00 94.94 193 ALA A O 1
ATOM 1515 N N . ALA A 1 194 ? 19.965 2.573 -15.384 1.00 94.44 194 ALA A N 1
ATOM 1516 C CA . ALA A 1 194 ? 20.518 3.310 -14.248 1.00 94.44 194 ALA A CA 1
ATOM 1517 C C . ALA A 1 194 ? 20.048 2.785 -12.879 1.00 94.44 194 ALA A C 1
ATOM 1519 O O . ALA A 1 194 ? 20.704 3.048 -11.876 1.00 94.44 194 ALA A O 1
ATOM 1520 N N . GLY A 1 195 ? 18.912 2.082 -12.820 1.00 94.44 195 GLY A N 1
ATOM 1521 C CA . GLY A 1 195 ? 18.331 1.588 -11.570 1.00 94.44 195 GLY A CA 1
ATOM 1522 C C . GLY A 1 195 ? 18.281 0.059 -11.511 1.00 94.44 195 GLY A C 1
ATOM 1523 O O . GLY A 1 195 ? 19.260 -0.564 -11.093 1.00 94.44 195 GLY A O 1
ATOM 1524 N N . PRO A 1 196 ? 17.158 -0.572 -11.904 1.00 95.94 196 PRO A N 1
ATOM 1525 C CA . PRO A 1 196 ? 16.953 -2.014 -11.763 1.00 95.94 196 PRO A CA 1
ATOM 1526 C C . PRO A 1 196 ? 18.093 -2.895 -12.280 1.00 95.94 196 PRO A C 1
ATOM 1528 O O . PRO A 1 196 ? 18.480 -3.832 -11.582 1.00 95.94 196 PRO A O 1
ATOM 1531 N N . ALA A 1 197 ? 18.669 -2.584 -13.446 1.00 95.00 197 ALA A N 1
ATOM 1532 C CA . ALA A 1 197 ? 19.734 -3.387 -14.049 1.00 95.00 197 ALA A CA 1
ATOM 1533 C C . ALA A 1 197 ? 21.031 -3.408 -13.218 1.00 95.00 197 ALA A C 1
ATOM 1535 O O . ALA A 1 197 ? 21.757 -4.395 -13.250 1.00 95.00 197 ALA A O 1
ATOM 1536 N N . GLN A 1 198 ? 21.314 -2.344 -12.458 1.00 93.94 198 GLN A N 1
ATOM 1537 C CA . GLN A 1 198 ? 22.510 -2.231 -11.609 1.00 93.94 198 GLN A CA 1
ATOM 1538 C C . GLN A 1 198 ? 22.251 -2.630 -10.151 1.00 93.94 198 GLN A C 1
ATOM 1540 O O . GLN A 1 198 ? 23.181 -2.713 -9.354 1.00 93.94 198 GLN A O 1
ATOM 1545 N N . SER A 1 199 ? 20.993 -2.885 -9.784 1.00 94.38 199 SER A N 1
ATOM 1546 C CA . SER A 1 199 ? 20.607 -3.152 -8.394 1.00 94.38 199 SER A CA 1
ATOM 1547 C C . SER A 1 199 ? 21.072 -4.512 -7.855 1.00 94.38 199 SER A C 1
ATOM 1549 O O . SER A 1 199 ? 21.074 -4.713 -6.642 1.00 94.38 199 SER A O 1
ATOM 1551 N N . GLY A 1 200 ? 21.385 -5.466 -8.741 1.00 94.25 200 GLY A N 1
ATOM 1552 C CA . GLY A 1 200 ? 21.635 -6.872 -8.396 1.00 94.25 200 GLY A CA 1
ATOM 1553 C C . GLY A 1 200 ? 20.393 -7.646 -7.926 1.00 94.25 200 GLY A C 1
ATOM 1554 O O . GLY A 1 200 ? 20.495 -8.821 -7.590 1.00 94.25 200 GLY A O 1
ATOM 1555 N N . ILE A 1 201 ? 19.215 -7.008 -7.872 1.00 96.19 201 ILE A N 1
ATOM 1556 C CA . ILE A 1 201 ? 17.965 -7.644 -7.425 1.00 96.19 201 ILE A CA 1
ATOM 1557 C C . ILE A 1 201 ? 17.375 -8.514 -8.538 1.00 96.19 201 ILE A C 1
ATOM 1559 O O . ILE A 1 201 ? 16.785 -9.556 -8.258 1.00 96.19 201 ILE A O 1
ATOM 1563 N N . LEU A 1 202 ? 17.511 -8.089 -9.796 1.00 96.25 202 LEU A N 1
ATOM 1564 C CA . LEU A 1 202 ? 17.125 -8.870 -10.971 1.00 96.25 202 LEU A CA 1
ATOM 1565 C C . LEU A 1 202 ? 18.235 -9.858 -11.338 1.00 96.25 202 LEU A C 1
ATOM 1567 O O . LEU A 1 202 ? 19.415 -9.556 -11.204 1.00 96.25 202 LEU A O 1
ATOM 1571 N N . THR A 1 203 ? 17.849 -11.031 -11.827 1.00 95.56 203 THR A N 1
ATOM 1572 C CA . THR A 1 203 ? 18.785 -12.012 -12.384 1.00 95.56 203 THR A CA 1
ATOM 1573 C C . THR A 1 203 ? 19.307 -11.548 -13.741 1.00 95.56 203 THR A C 1
ATOM 1575 O O . THR A 1 203 ? 18.596 -10.870 -14.485 1.00 95.56 203 THR A O 1
ATOM 1578 N N . ASP A 1 204 ? 20.502 -11.996 -14.127 1.00 95.12 204 ASP A N 1
ATOM 1579 C CA . ASP A 1 204 ? 21.090 -11.665 -15.434 1.00 95.12 204 ASP A CA 1
ATOM 1580 C C . ASP A 1 204 ? 20.154 -12.018 -16.601 1.00 95.12 204 ASP A C 1
ATOM 1582 O O . ASP A 1 204 ? 20.033 -11.269 -17.570 1.00 95.12 204 ASP A O 1
ATOM 1586 N N . ARG A 1 205 ? 19.420 -13.134 -16.485 1.00 95.06 205 ARG A N 1
ATOM 1587 C CA . ARG A 1 205 ? 18.426 -13.554 -17.481 1.00 95.06 205 ARG A CA 1
ATOM 1588 C C . ARG A 1 205 ? 17.272 -12.556 -17.601 1.00 95.06 205 ARG A C 1
ATOM 1590 O O . ARG A 1 205 ? 16.877 -12.234 -18.720 1.00 95.06 205 ARG A O 1
ATOM 1597 N N . GLU A 1 206 ? 16.731 -12.076 -16.480 1.00 95.94 206 GLU A N 1
ATOM 1598 C CA . GLU A 1 206 ? 15.665 -11.062 -16.467 1.00 95.94 206 GLU A CA 1
ATOM 1599 C C . GLU A 1 206 ? 16.166 -9.737 -17.054 1.00 95.94 206 GLU A C 1
ATOM 1601 O O . GLU A 1 206 ? 15.482 -9.140 -17.884 1.00 95.94 206 GLU A O 1
ATOM 1606 N N . VAL A 1 207 ? 17.378 -9.312 -16.682 1.00 96.69 207 VAL A N 1
ATOM 1607 C CA . VAL A 1 207 ? 18.002 -8.080 -17.184 1.00 96.69 207 VAL A CA 1
ATOM 1608 C C . VAL A 1 207 ? 18.181 -8.138 -18.700 1.00 96.69 207 VAL A C 1
ATOM 1610 O O . VAL A 1 207 ? 17.718 -7.241 -19.406 1.00 96.69 207 VAL A O 1
ATOM 1613 N N . VAL A 1 208 ? 18.775 -9.215 -19.224 1.00 95.50 208 VAL A N 1
ATOM 1614 C CA . VAL A 1 208 ? 18.941 -9.420 -20.673 1.00 95.50 208 VAL A CA 1
ATOM 1615 C C . VAL A 1 208 ? 17.585 -9.468 -21.380 1.00 95.50 208 VAL A C 1
ATOM 1617 O O . VAL A 1 208 ? 17.408 -8.823 -22.414 1.00 95.50 208 VAL A O 1
ATOM 1620 N N . SER A 1 209 ? 16.607 -10.185 -20.820 1.00 95.94 209 SER A N 1
ATOM 1621 C CA . SER A 1 209 ? 15.262 -10.275 -21.397 1.00 95.94 209 SER A CA 1
ATOM 1622 C C . SER A 1 209 ? 14.575 -8.909 -21.492 1.00 95.94 209 SER A C 1
ATOM 1624 O O . SER A 1 209 ? 13.911 -8.632 -22.491 1.00 95.94 209 SER A O 1
ATOM 1626 N N . LEU A 1 210 ? 14.731 -8.053 -20.480 1.00 96.19 210 LEU A N 1
ATOM 1627 C CA . LEU A 1 210 ? 14.172 -6.700 -20.470 1.00 96.19 210 LEU A CA 1
ATOM 1628 C C . LEU A 1 210 ? 14.913 -5.776 -21.449 1.00 96.19 210 LEU A C 1
ATOM 1630 O O . LEU A 1 210 ? 14.264 -5.060 -22.206 1.00 96.19 210 LEU A O 1
ATOM 1634 N N . PHE A 1 211 ? 16.244 -5.853 -21.547 1.00 96.00 211 PHE A N 1
ATOM 1635 C CA . PHE A 1 211 ? 16.994 -5.107 -22.569 1.00 96.00 211 PHE A CA 1
ATOM 1636 C C . PHE A 1 211 ? 16.579 -5.473 -24.000 1.00 96.00 211 PHE A C 1
ATOM 1638 O O . PHE A 1 211 ? 16.409 -4.582 -24.837 1.00 96.00 211 PHE A O 1
ATOM 1645 N N . LEU A 1 212 ? 16.356 -6.760 -24.285 1.00 94.38 212 LEU A N 1
ATOM 1646 C CA . LEU A 1 212 ? 15.811 -7.196 -25.574 1.00 94.38 212 LEU A CA 1
ATOM 1647 C C . LEU A 1 212 ? 14.393 -6.656 -25.796 1.00 94.38 212 LEU A C 1
ATOM 1649 O O . LEU A 1 212 ? 14.083 -6.208 -26.898 1.00 94.38 212 LEU A O 1
ATOM 1653 N N . HIS A 1 213 ? 13.551 -6.636 -24.757 1.00 94.12 213 HIS A N 1
ATOM 1654 C CA . HIS A 1 213 ? 12.206 -6.059 -24.834 1.00 94.12 213 HIS A CA 1
ATOM 1655 C C . HIS A 1 213 ? 12.210 -4.578 -25.234 1.00 94.12 213 HIS A C 1
ATOM 1657 O O . HIS A 1 213 ? 11.337 -4.141 -25.985 1.00 94.12 213 HIS A O 1
ATOM 1663 N N . PHE A 1 214 ? 13.189 -3.802 -24.769 1.00 92.75 214 PHE A N 1
ATOM 1664 C CA . PHE A 1 214 ? 13.261 -2.384 -25.108 1.00 92.75 214 PHE A CA 1
ATOM 1665 C C . PHE A 1 214 ? 13.863 -2.086 -26.487 1.00 92.75 214 PHE A C 1
ATOM 1667 O O . PHE A 1 214 ? 13.544 -1.055 -27.075 1.00 92.75 214 PHE A O 1
ATOM 1674 N N . THR A 1 215 ? 14.744 -2.950 -26.993 1.00 92.88 215 THR A N 1
ATOM 1675 C CA . THR A 1 215 ? 15.563 -2.663 -28.186 1.00 92.88 215 THR A CA 1
ATOM 1676 C C . THR A 1 215 ? 15.082 -3.364 -29.455 1.00 92.88 215 THR A C 1
ATOM 1678 O O . THR A 1 215 ? 15.303 -2.856 -30.554 1.00 92.88 215 THR A O 1
ATOM 1681 N N . VAL A 1 216 ? 14.420 -4.518 -29.333 1.00 91.38 216 VAL A N 1
ATOM 1682 C CA . VAL A 1 216 ? 14.047 -5.368 -30.472 1.00 91.38 216 VAL A CA 1
ATOM 1683 C C . VAL A 1 216 ? 12.602 -5.117 -30.913 1.00 91.38 216 VAL A C 1
ATOM 1685 O O . VAL A 1 216 ? 11.699 -4.990 -30.088 1.00 91.38 216 VAL A O 1
ATOM 1688 N N . ASN A 1 217 ? 12.373 -5.113 -32.232 1.00 86.00 217 ASN A N 1
ATOM 1689 C CA . ASN A 1 217 ? 11.045 -5.087 -32.848 1.00 86.00 217 ASN A CA 1
ATOM 1690 C C . ASN A 1 217 ? 10.870 -6.295 -33.795 1.00 86.00 217 ASN A C 1
ATOM 1692 O O . ASN A 1 217 ? 11.679 -6.445 -34.711 1.00 86.00 217 ASN A O 1
ATOM 1696 N N . PRO A 1 218 ? 9.832 -7.139 -33.627 1.00 87.31 218 PRO A N 1
ATOM 1697 C CA . PRO A 1 218 ? 8.759 -7.033 -32.635 1.00 87.31 218 PRO A CA 1
ATOM 1698 C C . PRO A 1 218 ? 9.246 -7.315 -31.206 1.00 87.31 218 PRO A C 1
ATOM 1700 O O . PRO A 1 218 ? 10.148 -8.127 -31.000 1.00 87.31 218 PRO A O 1
ATOM 1703 N N . LYS A 1 219 ? 8.628 -6.649 -30.223 1.00 90.06 219 LYS A N 1
ATOM 1704 C CA . LYS A 1 219 ? 9.013 -6.773 -28.813 1.00 90.06 219 LYS A CA 1
ATOM 1705 C C . LYS A 1 219 ? 8.812 -8.211 -28.310 1.00 90.06 219 LYS A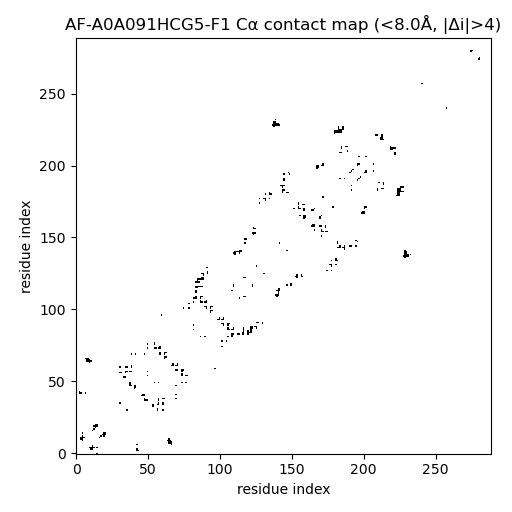 C 1
ATOM 1707 O O . LYS A 1 219 ? 7.690 -8.722 -28.401 1.00 90.06 219 LYS A O 1
ATOM 1712 N N . PRO A 1 220 ? 9.847 -8.874 -27.765 1.00 91.12 220 PRO A N 1
ATOM 1713 C CA . PRO A 1 220 ? 9.701 -10.194 -27.163 1.00 91.12 220 PRO A CA 1
ATOM 1714 C C . PRO A 1 220 ? 8.821 -10.150 -25.907 1.00 91.12 220 PRO A C 1
ATOM 1716 O O . PRO A 1 220 ? 8.752 -9.139 -25.200 1.00 91.12 220 PRO A O 1
ATOM 1719 N N . ARG A 1 221 ? 8.165 -11.278 -25.613 1.00 90.19 221 ARG A N 1
ATOM 1720 C CA . ARG A 1 221 ? 7.414 -11.464 -24.364 1.00 90.19 221 ARG A CA 1
ATOM 1721 C C . ARG A 1 221 ? 8.376 -11.569 -23.184 1.00 90.19 221 ARG A C 1
ATOM 1723 O O . ARG A 1 221 ? 9.432 -12.183 -23.302 1.00 90.19 221 ARG A O 1
ATOM 1730 N N . VAL A 1 222 ? 7.968 -11.009 -22.053 1.00 92.81 222 VAL A N 1
ATOM 1731 C CA . VAL A 1 222 ? 8.719 -11.002 -20.793 1.00 92.81 222 VAL A CA 1
ATOM 1732 C C . VAL A 1 222 ? 7.827 -11.481 -19.651 1.00 92.81 222 VAL A C 1
ATOM 1734 O O . VAL A 1 222 ? 6.606 -11.495 -19.780 1.00 92.81 222 VAL A O 1
ATOM 1737 N N . GLU A 1 223 ? 8.439 -11.890 -18.541 1.00 91.19 223 GLU A N 1
ATOM 1738 C CA . GLU A 1 223 ? 7.730 -12.421 -17.363 1.00 91.19 223 GLU A CA 1
ATOM 1739 C C . GLU A 1 223 ? 7.048 -11.326 -16.521 1.00 91.19 223 GLU A C 1
ATOM 1741 O O . GLU A 1 223 ? 6.235 -11.625 -15.651 1.00 91.19 223 GLU A O 1
ATOM 1746 N N . PHE A 1 224 ? 7.350 -10.055 -16.797 1.00 94.12 224 PHE A N 1
ATOM 1747 C CA . PHE A 1 224 ? 6.809 -8.901 -16.084 1.00 94.12 224 PHE A CA 1
ATOM 1748 C C . PHE A 1 224 ? 5.594 -8.302 -16.790 1.00 94.12 224 PHE A C 1
ATOM 1750 O O . PHE A 1 224 ? 5.471 -8.348 -18.013 1.00 94.12 224 PHE A O 1
ATOM 1757 N N . ILE A 1 225 ? 4.721 -7.676 -16.002 1.00 92.31 225 ILE A N 1
ATOM 1758 C CA . ILE A 1 225 ? 3.540 -6.971 -16.504 1.00 92.31 225 ILE A CA 1
ATOM 1759 C C . ILE A 1 225 ? 3.989 -5.789 -17.376 1.00 92.31 225 ILE A C 1
ATOM 1761 O O . ILE A 1 225 ? 4.741 -4.927 -16.929 1.00 92.31 225 ILE A O 1
ATOM 1765 N N . ASP A 1 226 ? 3.479 -5.720 -18.603 1.00 88.62 226 ASP A N 1
ATOM 1766 C CA . ASP A 1 226 ? 3.792 -4.697 -19.610 1.00 88.62 226 ASP A CA 1
ATOM 1767 C C . ASP A 1 226 ? 2.633 -3.709 -19.848 1.00 88.62 226 ASP A C 1
ATOM 1769 O O . ASP A 1 226 ? 2.616 -2.962 -20.827 1.00 88.62 226 ASP A O 1
ATOM 1773 N N . ARG A 1 227 ? 1.650 -3.690 -18.939 1.00 86.69 227 ARG A N 1
ATOM 1774 C CA . ARG A 1 227 ? 0.463 -2.825 -19.008 1.00 86.69 227 ARG A CA 1
ATOM 1775 C C . ARG A 1 227 ? 0.580 -1.642 -18.047 1.00 86.69 227 ARG A C 1
ATOM 1777 O O . ARG A 1 227 ? 0.803 -1.877 -16.860 1.00 86.69 227 ARG A O 1
ATOM 1784 N N . PRO A 1 228 ? 0.394 -0.388 -18.492 1.00 84.50 228 PRO A N 1
ATOM 1785 C CA . PRO A 1 228 ? 0.548 0.795 -17.644 1.00 84.50 228 PRO A CA 1
ATOM 1786 C C . PRO A 1 228 ? -0.332 0.795 -16.400 1.00 84.50 228 PRO A C 1
ATOM 1788 O O . PRO A 1 228 ? -1.499 0.408 -16.459 1.00 84.50 228 PRO A O 1
ATOM 1791 N N . ARG A 1 229 ? 0.238 1.250 -15.271 1.00 83.56 229 ARG A N 1
ATOM 1792 C CA . ARG A 1 229 ? -0.562 1.735 -14.139 1.00 83.56 229 ARG A CA 1
ATOM 1793 C C . ARG A 1 229 ? -1.264 3.001 -14.597 1.00 83.56 229 ARG A C 1
ATOM 1795 O O . ARG A 1 229 ? -0.709 3.777 -15.368 1.00 83.56 229 ARG A O 1
ATOM 1802 N N . CYS A 1 230 ? -2.467 3.216 -14.104 1.00 63.66 230 CYS A N 1
ATOM 1803 C CA . CYS A 1 230 ? -3.289 4.373 -14.401 1.00 63.66 230 CYS A CA 1
ATOM 1804 C C . CYS A 1 230 ? -3.593 4.506 -15.894 1.00 63.66 230 CYS A C 1
ATOM 1806 O O . CYS A 1 230 ? -3.215 5.474 -16.550 1.00 63.66 230 CYS A O 1
ATOM 1808 N N . CYS A 1 231 ? -4.431 3.603 -16.400 1.00 51.16 231 CYS A N 1
ATOM 1809 C CA . CYS A 1 231 ? -5.511 4.091 -17.249 1.00 51.16 231 CYS A CA 1
ATOM 1810 C C . CYS A 1 231 ? -6.228 5.202 -16.461 1.00 51.16 231 CYS A C 1
ATOM 1812 O O . CYS A 1 231 ? -6.588 5.010 -15.298 1.00 51.16 231 CYS A O 1
ATOM 1814 N N . LEU A 1 232 ? -6.317 6.405 -17.031 1.00 52.31 232 LEU A N 1
ATOM 1815 C CA . LEU A 1 232 ? -6.859 7.572 -16.340 1.00 52.31 232 LEU A CA 1
ATOM 1816 C C . LEU A 1 232 ? -8.169 7.216 -15.639 1.00 52.31 232 LEU A C 1
ATOM 1818 O O . LEU A 1 232 ? -9.094 6.702 -16.264 1.00 52.31 232 LEU A O 1
ATOM 1822 N N . ARG A 1 233 ? -8.266 7.486 -14.334 1.00 48.47 233 ARG A N 1
ATOM 1823 C CA . ARG A 1 233 ? -9.532 7.286 -13.635 1.00 48.47 233 ARG A CA 1
ATOM 1824 C C . ARG A 1 233 ? -10.534 8.337 -14.108 1.00 48.47 233 ARG A C 1
ATOM 1826 O O . ARG A 1 233 ? -10.384 9.525 -13.834 1.00 48.47 233 ARG A O 1
ATOM 1833 N N . GLY A 1 234 ? -11.568 7.874 -14.795 1.00 53.16 234 GLY A N 1
ATOM 1834 C CA . GLY A 1 234 ? -12.666 8.683 -15.305 1.00 53.16 234 GLY A CA 1
ATOM 1835 C C . GLY A 1 234 ? -13.317 7.997 -16.497 1.00 53.16 234 GLY A C 1
ATOM 1836 O O . GLY A 1 234 ? -12.776 7.046 -17.055 1.00 53.16 234 GLY A O 1
ATOM 1837 N N . LYS A 1 235 ? -14.492 8.473 -16.905 1.00 54.28 235 LYS A N 1
ATOM 1838 C CA . LYS A 1 235 ? -15.011 8.127 -18.227 1.00 54.28 235 LYS A CA 1
ATOM 1839 C C . LYS A 1 235 ? -14.075 8.774 -19.245 1.00 54.28 235 LYS A C 1
ATOM 1841 O O . LYS A 1 235 ? -13.992 10.001 -19.281 1.00 54.28 235 LYS A O 1
ATOM 1846 N N . GLU A 1 236 ? -13.361 7.968 -20.027 1.00 63.44 236 GLU A N 1
ATOM 1847 C CA . GLU A 1 236 ? -12.662 8.490 -21.195 1.00 63.44 236 GLU A CA 1
ATOM 1848 C C . GLU A 1 236 ? -13.713 9.109 -22.118 1.00 63.44 236 GLU A C 1
ATOM 1850 O O . GLU A 1 236 ? -14.672 8.460 -22.543 1.00 63.44 236 GLU A O 1
ATOM 1855 N N . CYS A 1 237 ? -13.572 10.406 -22.356 1.00 63.66 237 CYS A N 1
ATOM 1856 C CA . CYS A 1 237 ? -14.442 11.152 -23.241 1.00 63.66 237 CYS A CA 1
ATOM 1857 C C . CYS A 1 237 ? -13.619 11.535 -24.462 1.00 63.66 237 CYS A C 1
ATOM 1859 O O . CYS A 1 237 ? -12.889 12.526 -24.442 1.00 63.66 237 CYS A O 1
ATOM 1861 N N . SER A 1 238 ? -13.737 10.752 -25.528 1.00 72.12 238 SER A N 1
ATOM 1862 C CA . SER A 1 238 ? -13.165 11.113 -26.819 1.00 72.12 238 SER A CA 1
ATOM 1863 C C . SER A 1 238 ? -14.040 12.195 -27.451 1.00 72.12 238 SER A C 1
ATOM 1865 O O . SER A 1 238 ? -15.182 11.947 -27.839 1.00 72.12 238 SER A O 1
ATOM 1867 N N . ILE A 1 239 ? -13.519 13.421 -27.528 1.00 71.50 239 ILE A N 1
ATOM 1868 C CA . ILE A 1 239 ? -14.167 14.503 -28.271 1.00 71.50 239 ILE A CA 1
ATOM 1869 C C . ILE A 1 239 ? -13.650 14.439 -29.701 1.00 71.50 239 ILE A C 1
ATOM 1871 O O . ILE A 1 239 ? -12.616 15.010 -30.044 1.00 71.50 239 ILE A O 1
ATOM 1875 N N . SER A 1 240 ? -14.381 13.713 -30.535 1.00 71.12 240 SER A N 1
ATOM 1876 C CA . SER A 1 240 ? -14.114 13.665 -31.964 1.00 71.12 240 SER A CA 1
ATOM 1877 C C . SER A 1 240 ? -14.782 14.852 -32.644 1.00 71.12 240 SER A C 1
ATOM 1879 O O . SER A 1 240 ? -15.961 15.123 -32.421 1.00 71.12 240 SER A O 1
ATOM 1881 N N . ARG A 1 241 ? -14.053 15.538 -33.531 1.00 66.94 241 ARG A N 1
ATOM 1882 C CA . ARG A 1 241 ? -14.673 16.522 -34.433 1.00 66.94 241 ARG A CA 1
ATOM 1883 C C . ARG A 1 241 ? -15.742 15.869 -35.317 1.00 66.94 241 ARG A C 1
ATOM 1885 O O . ARG A 1 241 ? -16.731 16.506 -35.662 1.00 66.94 241 ARG A O 1
ATOM 1892 N N . PHE A 1 242 ? -15.526 14.607 -35.682 1.00 64.38 242 PHE A N 1
ATOM 1893 C CA . PHE A 1 242 ? -16.382 13.844 -36.580 1.00 64.38 242 PHE A CA 1
ATOM 1894 C C . PHE A 1 242 ? -17.028 12.673 -35.846 1.00 64.38 242 PHE A C 1
ATOM 1896 O O . PHE A 1 242 ? -16.353 11.956 -35.111 1.00 64.38 242 PHE A O 1
ATOM 1903 N N . GLN A 1 243 ? -18.325 12.459 -36.072 1.00 56.19 243 GLN A N 1
ATOM 1904 C CA . GLN A 1 243 ? -19.054 11.317 -35.508 1.00 56.19 243 GLN A CA 1
ATOM 1905 C C . GLN A 1 243 ? -18.722 9.989 -36.216 1.00 56.19 243 GLN A C 1
ATOM 1907 O O . GLN A 1 243 ? -18.886 8.932 -35.617 1.00 56.19 243 GLN A O 1
ATOM 1912 N N . GLN A 1 244 ? -18.212 10.036 -37.455 1.00 57.69 244 GLN A N 1
ATOM 1913 C CA . GLN A 1 244 ? -17.714 8.884 -38.215 1.00 57.69 244 GLN A CA 1
ATOM 1914 C C . GLN A 1 244 ? -16.439 9.253 -38.983 1.00 57.69 244 GLN A C 1
ATOM 1916 O O . GLN A 1 244 ? -16.353 10.333 -39.565 1.00 57.69 244 GLN A O 1
ATOM 1921 N N . VAL A 1 245 ? -15.465 8.337 -38.996 1.00 56.00 245 VAL A N 1
ATOM 1922 C CA . VAL A 1 245 ? -14.175 8.473 -39.711 1.00 56.00 245 VAL A CA 1
ATOM 1923 C C . VAL A 1 245 ? -14.009 7.395 -40.798 1.00 56.00 245 VAL A C 1
ATOM 1925 O O . VAL A 1 245 ? -13.007 7.349 -41.501 1.00 56.00 245 VAL A O 1
ATOM 1928 N N . GLU A 1 246 ? -15.005 6.519 -40.957 1.00 54.72 246 GLU A N 1
ATOM 1929 C CA . GLU A 1 246 ? -14.951 5.360 -41.862 1.00 54.72 246 GLU A CA 1
ATOM 1930 C C . GLU A 1 246 ? -15.248 5.712 -43.331 1.00 54.72 246 GLU A C 1
ATOM 1932 O O . GLU A 1 246 ? -14.969 4.924 -44.233 1.00 54.72 246 GLU A O 1
ATOM 1937 N N . SER A 1 247 ? -15.776 6.908 -43.602 1.00 58.47 247 SER A N 1
ATOM 1938 C CA . SER A 1 247 ? -16.076 7.395 -44.952 1.00 58.47 247 SER A CA 1
ATOM 1939 C C . SER A 1 247 ? -15.101 8.486 -45.395 1.00 58.47 247 SER A C 1
ATOM 1941 O O . SER A 1 247 ? -14.694 9.327 -44.593 1.00 58.47 247 SER A O 1
ATOM 1943 N N . ARG A 1 248 ? -14.767 8.515 -46.696 1.00 58.53 248 ARG A N 1
ATOM 1944 C CA . ARG A 1 248 ? -13.900 9.547 -47.293 1.00 58.53 248 ARG A CA 1
ATOM 1945 C C . ARG A 1 248 ? -14.444 10.944 -46.985 1.00 58.53 248 ARG A C 1
ATOM 1947 O O . ARG A 1 248 ? -15.530 11.299 -47.434 1.00 58.53 248 ARG A O 1
ATOM 1954 N N . TRP A 1 249 ? -13.658 11.732 -46.261 1.00 60.56 249 TRP A N 1
ATOM 1955 C CA . TRP A 1 249 ? -13.950 13.124 -45.941 1.00 60.56 249 TRP A CA 1
ATOM 1956 C C . TRP A 1 249 ? -13.034 14.040 -46.763 1.00 60.56 249 TRP A C 1
ATOM 1958 O O . TRP A 1 249 ? -11.821 13.841 -46.791 1.00 60.56 249 TRP A O 1
ATOM 1968 N N . GLY A 1 250 ? -13.599 15.062 -47.415 1.00 58.56 250 GLY A N 1
ATOM 1969 C CA . GLY A 1 250 ? -12.843 16.118 -48.098 1.00 58.56 250 GLY A CA 1
ATOM 1970 C C . GLY A 1 250 ? -12.714 17.369 -47.227 1.00 58.56 250 GLY A C 1
ATOM 1971 O O . GLY A 1 250 ? -13.710 17.867 -46.706 1.00 58.56 250 GLY A O 1
ATOM 1972 N N . TYR A 1 251 ? -11.497 17.880 -47.049 1.00 63.50 251 TYR A N 1
ATOM 1973 C CA . TYR A 1 251 ? -11.242 19.132 -46.335 1.00 63.50 251 TYR A CA 1
ATOM 1974 C C . TYR A 1 251 ? -10.653 20.170 -47.294 1.00 63.50 251 TYR A C 1
ATOM 1976 O O . TYR A 1 251 ? -9.649 19.905 -47.949 1.00 63.50 251 TYR A O 1
ATOM 1984 N N . SER A 1 252 ? -11.279 21.344 -47.383 1.00 58.50 252 SER A N 1
ATOM 1985 C CA . SER A 1 252 ? -10.879 22.429 -48.290 1.00 58.50 252 SER A CA 1
ATOM 1986 C C . SER A 1 252 ? -11.006 23.803 -47.612 1.00 58.50 252 SER A C 1
ATOM 1988 O O . SER A 1 252 ? -11.733 24.670 -48.097 1.00 58.50 252 SER A O 1
ATOM 1990 N N . GLY A 1 253 ? -10.369 23.993 -46.450 1.00 62.69 253 GLY A N 1
ATOM 1991 C CA . GLY A 1 253 ? -10.568 25.192 -45.623 1.00 62.69 253 GLY A CA 1
ATOM 1992 C C . GLY A 1 253 ? -9.380 25.610 -44.744 1.00 62.69 253 GLY A C 1
ATOM 1993 O O . GLY A 1 253 ? -8.262 25.130 -44.900 1.00 62.69 253 GLY A O 1
ATOM 1994 N N . THR A 1 254 ? -9.647 26.553 -43.835 1.00 61.97 254 THR A N 1
ATOM 1995 C CA . THR A 1 254 ? -8.713 27.142 -42.853 1.00 61.97 254 THR A CA 1
ATOM 1996 C C . THR A 1 254 ? -8.606 26.313 -41.571 1.00 61.97 254 THR A C 1
ATOM 1998 O O . THR A 1 254 ? -9.618 25.757 -41.156 1.00 61.97 254 THR A O 1
ATOM 2001 N N . SER A 1 255 ? -7.434 26.320 -40.911 1.00 63.31 255 SER A N 1
ATOM 2002 C CA . SER A 1 255 ? -7.089 25.566 -39.683 1.00 63.31 255 SER A CA 1
ATOM 2003 C C . SER A 1 255 ? -8.273 25.183 -38.779 1.00 63.31 255 SER A C 1
ATOM 2005 O O . SER A 1 255 ? -8.963 26.043 -38.227 1.00 63.31 255 SER A O 1
ATOM 2007 N N . ASP A 1 256 ? -8.456 23.875 -38.591 1.00 67.06 256 ASP A N 1
ATOM 2008 C CA . ASP A 1 256 ? -9.470 23.314 -37.702 1.00 67.06 256 ASP A CA 1
ATOM 2009 C C . ASP A 1 256 ? -9.053 23.392 -36.228 1.00 67.06 256 ASP A C 1
ATOM 2011 O O . ASP A 1 256 ? -7.887 23.214 -35.875 1.00 67.06 256 ASP A O 1
ATOM 2015 N N . ARG A 1 257 ? -10.028 23.641 -35.346 1.00 72.19 257 ARG A N 1
ATOM 2016 C CA . ARG A 1 257 ? -9.822 23.752 -33.895 1.00 72.19 257 ARG A CA 1
ATOM 2017 C C . ARG A 1 257 ? -10.928 23.021 -33.144 1.00 72.19 257 ARG A C 1
ATOM 2019 O O . ARG A 1 257 ? -12.101 23.178 -33.473 1.00 72.19 257 ARG A O 1
ATOM 2026 N N . ILE A 1 258 ? -10.561 22.280 -32.102 1.00 74.56 258 ILE A N 1
ATOM 2027 C CA . ILE A 1 258 ? -11.505 21.756 -31.109 1.00 74.56 258 ILE A CA 1
ATOM 2028 C C . ILE A 1 258 ? -11.391 22.643 -29.872 1.00 74.56 258 ILE A C 1
ATOM 2030 O O . ILE A 1 258 ? -10.311 22.787 -29.305 1.00 74.56 258 ILE A O 1
ATOM 2034 N N . ARG A 1 259 ? -12.508 23.247 -29.461 1.00 76.31 259 ARG A N 1
ATOM 2035 C CA . ARG A 1 259 ? -12.618 23.990 -28.204 1.00 76.31 259 ARG A CA 1
ATOM 2036 C C . ARG A 1 259 ? -13.634 23.279 -27.331 1.00 76.31 259 ARG A C 1
ATOM 2038 O O . ARG A 1 259 ? -14.774 23.096 -27.746 1.00 76.31 259 ARG A O 1
ATOM 2045 N N . PHE A 1 260 ? -13.235 22.923 -26.123 1.00 75.50 260 PHE A N 1
ATOM 2046 C CA . PHE A 1 260 ? -14.138 22.394 -25.114 1.00 75.50 260 PHE A CA 1
ATOM 2047 C C . PHE A 1 260 ? -13.884 23.115 -23.790 1.00 75.50 260 PHE A C 1
ATOM 2049 O O . PHE A 1 260 ? -12.799 23.647 -23.557 1.00 75.50 260 PHE A O 1
ATOM 2056 N N . SER A 1 261 ? -14.904 23.164 -22.941 1.00 79.44 261 SER A N 1
ATOM 2057 C CA . SER A 1 261 ? -14.806 23.673 -21.577 1.00 79.44 261 SER A CA 1
ATOM 2058 C C . SER A 1 261 ? -15.153 22.558 -20.606 1.00 79.44 261 SER A C 1
ATOM 2060 O O . SER A 1 261 ? -15.915 21.641 -20.919 1.00 79.44 261 SER A O 1
ATOM 2062 N N . VAL A 1 262 ? -14.562 22.622 -19.422 1.00 78.38 262 VAL A N 1
ATOM 2063 C CA . VAL A 1 262 ? -14.762 21.629 -18.374 1.00 78.38 262 VAL A CA 1
ATOM 2064 C C . VAL A 1 262 ? -15.193 22.329 -17.099 1.00 78.38 262 VAL A C 1
ATOM 2066 O O . VAL A 1 262 ? -14.703 23.404 -16.770 1.00 78.38 262 VAL A O 1
ATOM 2069 N N . ASN A 1 263 ? -16.122 21.717 -16.372 1.00 82.31 263 ASN A N 1
ATOM 2070 C CA . ASN A 1 263 ? -16.563 22.184 -15.055 1.00 82.31 263 ASN A CA 1
ATOM 2071 C C . ASN A 1 263 ? -15.780 21.528 -13.904 1.00 82.31 263 ASN A C 1
ATOM 2073 O O . ASN A 1 263 ? -16.098 21.736 -12.735 1.00 82.31 263 ASN A O 1
ATOM 2077 N N . LYS A 1 264 ? -14.793 20.690 -14.233 1.00 76.56 264 LYS A N 1
ATOM 2078 C CA . LYS A 1 264 ? -13.926 19.958 -13.308 1.00 76.56 264 LYS A CA 1
ATOM 2079 C C . LYS A 1 264 ? -12.526 19.871 -13.905 1.00 76.56 264 LYS A C 1
ATOM 2081 O O . LYS A 1 264 ? -12.356 20.000 -15.114 1.00 76.56 264 LYS A O 1
ATOM 2086 N N . ARG A 1 265 ? -11.525 19.617 -13.064 1.00 73.62 265 ARG A N 1
ATOM 2087 C CA . ARG A 1 265 ? -10.154 19.356 -13.519 1.00 73.62 265 ARG A CA 1
ATOM 2088 C C . ARG A 1 265 ? -10.130 18.097 -14.394 1.00 73.62 265 ARG A C 1
ATOM 2090 O O . ARG A 1 265 ? -10.673 17.071 -13.993 1.00 73.62 265 ARG A O 1
ATOM 2097 N N . ILE A 1 266 ? -9.495 18.183 -15.560 1.00 75.00 266 ILE A N 1
ATOM 2098 C CA . ILE A 1 266 ? -9.295 17.054 -16.479 1.00 75.00 266 ILE A CA 1
ATOM 2099 C C . ILE A 1 266 ? -7.812 16.894 -16.827 1.00 75.00 266 ILE A C 1
ATOM 2101 O O . ILE A 1 266 ? -7.017 17.804 -16.587 1.00 75.00 266 ILE A O 1
ATOM 2105 N N . PHE A 1 267 ? -7.463 15.763 -17.437 1.00 68.88 267 PHE A N 1
ATOM 2106 C CA . PHE A 1 267 ? -6.152 15.515 -18.032 1.00 68.88 267 PHE A CA 1
ATOM 2107 C C . PHE A 1 267 ? -6.319 15.259 -19.532 1.00 68.88 267 PHE A C 1
ATOM 2109 O O . PHE A 1 267 ? -7.164 14.458 -19.931 1.00 68.88 267 PHE A O 1
ATOM 2116 N N . VAL A 1 268 ? -5.526 15.942 -20.361 1.00 74.31 268 VAL A N 1
ATOM 2117 C CA . VAL A 1 268 ? -5.476 15.684 -21.806 1.00 74.31 268 VAL A CA 1
ATOM 2118 C C . VAL A 1 268 ? -4.489 14.546 -22.042 1.00 74.31 268 VAL A C 1
ATOM 2120 O O . VAL A 1 268 ? -3.295 14.701 -21.811 1.00 74.31 268 VAL A O 1
ATOM 2123 N N . VAL A 1 269 ? -5.011 13.396 -22.465 1.00 69.19 269 VAL A N 1
ATOM 2124 C CA . VAL A 1 269 ? -4.246 12.147 -22.649 1.00 69.19 269 VAL A CA 1
ATOM 2125 C C . VAL A 1 269 ? -3.430 12.171 -23.936 1.00 69.19 269 VAL A C 1
ATOM 2127 O O . VAL A 1 269 ? -2.322 11.650 -24.000 1.00 69.19 269 VAL A O 1
ATOM 2130 N N . GLY A 1 270 ? -3.997 12.784 -24.970 1.00 70.56 270 GLY A N 1
ATOM 2131 C CA . GLY A 1 270 ? -3.434 12.864 -26.306 1.00 70.56 270 GLY A CA 1
ATOM 2132 C C . GLY A 1 270 ? -4.474 13.381 -27.293 1.00 70.56 270 GLY A C 1
ATOM 2133 O O . GLY A 1 270 ? -5.610 13.682 -26.923 1.00 70.56 270 GLY A O 1
ATOM 2134 N N . PHE A 1 271 ? -4.083 13.482 -28.558 1.00 73.81 271 PHE A N 1
ATOM 2135 C CA . PHE A 1 271 ? -4.977 13.789 -29.668 1.00 73.81 271 PHE A CA 1
ATOM 2136 C C . PHE A 1 271 ? -4.653 12.845 -30.831 1.00 73.81 271 PHE A C 1
ATOM 2138 O O . PHE A 1 271 ? -3.491 12.529 -31.077 1.00 73.81 271 PHE A O 1
ATOM 2145 N N . GLY A 1 272 ? -5.683 12.371 -31.528 1.00 71.19 272 GLY A N 1
ATOM 2146 C CA . GLY A 1 272 ? -5.532 11.579 -32.746 1.00 71.19 272 GLY A CA 1
ATOM 2147 C C . GLY A 1 272 ? -5.650 12.471 -33.977 1.00 71.19 272 GLY A C 1
ATOM 2148 O O . GLY A 1 272 ? -6.577 13.276 -34.066 1.00 71.19 272 GLY A O 1
ATOM 2149 N N . LEU A 1 273 ? -4.727 12.323 -34.927 1.00 71.50 273 LEU A N 1
ATOM 2150 C CA . LEU A 1 273 ? -4.825 12.934 -36.251 1.00 71.50 273 LEU A CA 1
ATOM 2151 C C . LEU A 1 273 ? -5.177 11.858 -37.273 1.00 71.50 273 LEU A C 1
ATOM 2153 O O . LEU A 1 273 ? -4.555 10.798 -37.299 1.00 71.50 273 LEU A O 1
ATOM 2157 N N . TYR A 1 274 ? -6.147 12.149 -38.135 1.00 69.81 274 TYR A N 1
ATOM 2158 C CA . TYR A 1 274 ? -6.504 11.280 -39.252 1.00 69.81 274 TYR A CA 1
ATOM 2159 C C . TYR A 1 274 ? -5.905 11.842 -40.544 1.00 69.81 274 TYR A C 1
ATOM 2161 O O . TYR A 1 274 ? -6.123 13.006 -40.882 1.00 69.81 274 TYR A O 1
ATOM 2169 N N . GLY A 1 275 ? -5.093 11.016 -41.208 1.00 65.81 275 GLY A N 1
ATOM 2170 C CA . GLY A 1 275 ? -4.258 11.398 -42.346 1.00 65.81 275 GLY A CA 1
ATOM 2171 C C . GLY A 1 275 ? -4.980 11.439 -43.700 1.00 65.81 275 GLY A C 1
ATOM 2172 O O . GLY A 1 275 ? -6.096 10.942 -43.849 1.00 65.81 275 GLY A O 1
ATOM 2173 N N . SER A 1 276 ? -4.316 12.010 -44.710 1.00 67.12 276 SER A N 1
ATOM 2174 C CA . SER A 1 276 ? -4.780 12.039 -46.103 1.00 67.12 276 SER A CA 1
ATOM 2175 C C . SER A 1 276 ? -4.745 10.653 -46.753 1.00 67.12 276 SER A C 1
ATOM 2177 O O . SER A 1 276 ? -3.796 9.892 -46.578 1.00 67.12 276 SER A O 1
ATOM 2179 N N . ILE A 1 277 ? -5.739 10.355 -47.596 1.00 66.75 277 ILE A N 1
ATOM 2180 C CA . ILE A 1 277 ? -5.759 9.134 -48.423 1.00 66.75 277 ILE A CA 1
ATOM 2181 C C . ILE A 1 277 ? -4.736 9.164 -49.576 1.00 66.75 277 ILE A C 1
ATOM 2183 O O . ILE A 1 277 ? -4.527 8.142 -50.222 1.00 66.75 277 ILE A O 1
ATOM 2187 N N . HIS A 1 278 ? -4.127 10.322 -49.862 1.00 68.75 278 HIS A N 1
ATOM 2188 C CA . HIS A 1 278 ? -3.253 10.537 -51.026 1.00 68.75 278 HIS A CA 1
ATOM 2189 C C . HIS A 1 278 ? -1.747 10.469 -50.710 1.00 68.75 278 HIS A C 1
ATOM 2191 O O . HIS A 1 278 ? -0.938 10.808 -51.569 1.00 68.75 278 HIS A O 1
ATOM 2197 N N . GLY A 1 279 ? -1.357 10.035 -49.507 1.00 62.59 279 GLY A N 1
ATOM 2198 C CA . GLY A 1 279 ? 0.047 9.863 -49.118 1.00 62.59 279 GLY A CA 1
ATOM 2199 C C . GLY A 1 279 ? 0.402 10.527 -47.783 1.00 62.59 279 GLY A C 1
ATOM 2200 O O . GLY A 1 279 ? -0.471 11.104 -47.131 1.00 62.59 279 GLY A O 1
ATOM 2201 N N . PRO A 1 280 ? 1.673 10.425 -47.350 1.00 63.47 280 PRO A N 1
ATOM 2202 C CA . PRO A 1 280 ? 2.138 11.054 -46.120 1.00 63.47 280 PRO A CA 1
ATOM 2203 C C . PRO A 1 280 ? 2.000 12.576 -46.221 1.00 63.47 280 PRO A C 1
ATOM 2205 O O . PRO A 1 280 ? 2.401 13.190 -47.208 1.00 63.47 280 PRO A O 1
ATOM 2208 N N . THR A 1 281 ? 1.420 13.174 -45.185 1.00 68.25 281 THR A N 1
ATOM 2209 C CA . THR A 1 281 ? 1.253 14.625 -45.059 1.00 68.25 281 THR A CA 1
ATOM 2210 C C . THR A 1 281 ? 1.748 15.036 -43.684 1.00 68.25 281 THR A C 1
ATOM 2212 O O . THR A 1 281 ? 1.430 14.365 -42.701 1.00 68.25 281 THR A O 1
ATOM 2215 N N . ASP A 1 282 ? 2.502 16.129 -43.622 1.00 68.69 282 ASP A N 1
ATOM 2216 C CA . ASP A 1 282 ? 2.950 16.706 -42.360 1.00 68.69 282 ASP A CA 1
ATOM 2217 C C . ASP A 1 282 ? 1.834 17.552 -41.749 1.00 68.69 282 ASP A C 1
ATOM 2219 O O . ASP A 1 282 ? 1.252 18.424 -42.399 1.00 68.69 282 ASP A O 1
ATOM 2223 N N . TYR A 1 283 ? 1.538 17.294 -40.477 1.00 70.94 283 TYR A N 1
ATOM 2224 C CA . TYR A 1 283 ? 0.526 18.018 -39.718 1.00 70.94 283 TYR A CA 1
ATOM 2225 C C . TYR A 1 283 ? 1.193 18.807 -38.600 1.00 70.94 283 TYR A C 1
ATOM 2227 O O . TYR A 1 283 ? 1.882 18.241 -37.752 1.00 70.94 283 TYR A O 1
ATOM 2235 N N . GLN A 1 284 ? 0.947 20.115 -38.562 1.00 70.50 284 GLN A N 1
ATOM 2236 C CA . GLN A 1 284 ? 1.382 20.957 -37.456 1.00 70.50 284 GLN A CA 1
ATOM 2237 C C . GLN A 1 284 ? 0.246 21.100 -36.442 1.00 70.50 284 GLN A C 1
ATOM 2239 O O . GLN A 1 284 ? -0.848 21.552 -36.782 1.00 70.50 284 GLN A O 1
ATOM 2244 N N . VAL A 1 285 ? 0.509 20.730 -35.188 1.00 68.50 285 VAL A N 1
ATOM 2245 C CA . VAL A 1 285 ? -0.462 20.834 -34.092 1.00 68.50 285 VAL A CA 1
ATOM 2246 C C . VAL A 1 285 ? 0.050 21.804 -33.047 1.00 68.50 285 VAL A C 1
ATOM 2248 O O . VAL A 1 285 ? 1.207 21.744 -32.642 1.00 68.50 285 VAL A O 1
ATOM 2251 N N . ASN A 1 286 ? -0.831 22.696 -32.605 1.00 72.81 286 ASN A N 1
ATOM 2252 C CA . ASN A 1 286 ? -0.563 23.621 -31.516 1.00 72.81 286 ASN A CA 1
ATOM 2253 C C . ASN A 1 286 ? -1.595 23.388 -30.407 1.00 72.81 286 ASN A C 1
ATOM 2255 O O . ASN A 1 286 ? -2.797 23.494 -30.657 1.00 72.81 286 ASN A O 1
ATOM 2259 N N . ILE A 1 287 ? -1.123 23.056 -29.204 1.00 70.00 287 ILE A N 1
ATOM 2260 C CA . ILE A 1 287 ? -1.961 22.915 -28.011 1.00 70.00 287 ILE A CA 1
ATOM 2261 C C . ILE A 1 287 ? -1.774 24.169 -27.167 1.00 70.00 287 ILE A C 1
ATOM 2263 O O . ILE A 1 287 ? -0.670 24.461 -26.712 1.00 70.00 287 ILE A O 1
ATOM 2267 N N . GLN A 1 288 ? -2.868 24.890 -26.945 1.00 67.38 288 GLN A N 1
ATOM 2268 C CA . GLN A 1 288 ? -2.921 26.051 -26.064 1.00 67.38 288 GLN A CA 1
ATOM 2269 C C . GLN A 1 288 ? -3.881 25.725 -24.921 1.00 67.38 288 GLN A C 1
ATOM 2271 O O . GLN A 1 288 ? -5.024 25.344 -25.183 1.00 67.38 288 GLN A O 1
ATOM 2276 N N . VAL A 1 289 ? -3.383 25.816 -23.687 1.00 62.94 289 VAL A N 1
ATOM 2277 C CA . VAL A 1 289 ? -4.147 25.596 -22.448 1.00 62.94 289 VAL A CA 1
ATOM 2278 C C . VAL A 1 289 ? -4.575 26.938 -21.882 1.00 62.94 289 VAL A C 1
ATOM 2280 O O . VAL A 1 289 ? -3.701 27.830 -21.811 1.00 62.94 289 VAL A O 1
#

Mean predicted aligned error: 10.6 Å

Organism: NCBI:txid175836

Solvent-accessible surface area (backbone atoms only — not comparable to full-atom values): 17611 Å² total; per-residue (Å²): 110,69,61,50,28,75,56,10,63,48,43,26,42,45,64,73,32,102,79,35,61,87,64,95,72,81,88,62,91,92,55,57,71,70,26,51,50,43,51,52,43,27,63,75,68,80,46,73,90,77,45,92,86,46,31,64,55,29,33,51,46,21,58,73,36,50,25,66,72,56,30,51,51,36,52,50,53,51,63,75,68,64,43,42,53,49,22,49,43,50,28,50,47,20,58,75,70,71,32,67,70,57,27,51,53,23,53,52,43,34,34,76,34,28,66,57,18,56,69,24,72,32,44,46,73,49,53,70,71,52,52,34,63,55,50,70,47,52,56,47,66,65,58,51,63,61,52,48,54,41,52,51,52,27,25,46,45,49,26,53,74,70,74,42,70,86,43,36,69,49,32,40,59,74,38,51,75,47,58,56,50,47,34,64,76,70,40,52,71,66,55,36,58,75,39,59,64,68,54,58,52,57,51,72,68,56,45,53,51,50,54,45,36,75,72,42,85,80,60,59,89,66,97,46,49,74,70,77,58,44,71,74,91,66,84,86,75,83,85,62,95,58,97,70,82,90,62,96,77,87,85,91,81,77,90,85,81,90,85,86,85,72,97,60,94,80,82,88,89,78,82,87,82,86,79,61,96,88,50,92,73,91,80,90,84,85,90,84,132

pLDDT: mean 86.95, std 11.68, range [48.47, 97.88]

Radius of gyration: 27.73 Å; Cα contacts (8 Å, |Δi|>4): 280; chains: 1; bounding box: 49×47×93 Å

Secondary structure (DSSP, 8-state):
-HHHHHH-HHHHHHHHSTT----S----TTS-HHHHHHHHHHHHHS-----TTTHHHHHHHHHHTT-HHHHHHHHHHHHHT--TTTHHHHHHHHHHTT-HHHHHHHHHHHHHTHHHHHHSGGGTTS-HHHHHHHHT-TT--S-HHHHHHHHHHHHHHHHHHTT----HHHHHHHHTHHHHTS-GGGS-HHHHHHTGGGSS-S-HHHHHHHHHHHHSSSPPP-SS--SPS---SS------S-S--SS-----SS--------SS---------PPPTTS----------

Sequence (289 aa):
RFVLAVGSAVFDAMFNGGMATTSTEIELPDVEPAAFLALLKFLYSDEVQIGPETVMTTLYTAKKYAVPALEAHCVEFLKKNLRADNAFMLLTQARLFDEPQLASLCLENIDKNTSDAINAEGFTDIDLDTLVAVLERDTLGIREVRLFNAVVRWSEAECQRQQLQVIPENKRKVLGKALSLIRFPLMTIEEFAAGPAQSGILTDREVVSLFLHFTVNPKPRVEFIDRPRCCLRGKECSISRFQQVESRWGYSGTSDRIRFSVNKRIFVVGFGLYGSIHGPTDYQVNIQV